Protein AF-A0A6P4YWT9-F1 (afdb_monomer)

Solvent-accessible surface area (backbone atoms only — not comparable to full-atom values): 12071 Å² total; per-residue (Å²): 109,70,73,54,47,48,50,30,46,74,72,62,40,40,70,64,31,30,56,52,61,71,68,52,54,97,58,50,63,58,50,59,50,45,43,12,67,79,65,65,58,64,64,53,56,63,51,52,50,24,54,32,61,26,27,49,42,89,38,74,69,17,40,53,52,47,52,52,51,50,52,54,47,58,75,65,70,51,62,54,97,52,45,63,66,41,55,62,74,55,36,58,63,91,32,74,52,12,38,52,50,51,54,49,51,54,52,51,52,49,51,38,50,47,67,60,79,53,56,74,69,56,44,48,49,49,48,55,48,54,57,70,48,55,80,68,51,56,58,54,56,43,52,54,56,46,47,53,54,47,52,29,39,61,70,58,61,62,70,38,66,72,59,48,56,47,48,38,49,37,43,52,56,35,41,75,33,76,69,28,58,50,89,97,60,49,76,43,37,12,50,57,50,39,50,53,54,51,51,56,46,72,75,42,67,71,44,82,91,39,46,72,57,54,57,56,55,79,109

Foldseek 3Di:
DQVVLLVCLVVLVLVVNLVVLVPDDPCRVLVVLCCCQVVVDDDNQSSLLSLLSNLDQVDPRSLVSLLVVLVSCVVVLVQPDRNLSNLVSRAQLVDPSSLVSLLVLLVVLVVCQLVVVHDPVSNVSSLVSLLVCLLRHDLASLLVSLVVVLVCQLVVSRPRLSNVVSNLSSLVSLQPAQWHQDDPGDIDHSVVSSVVSVVSSVVGDGDPNNVVSVVVSVD

pLDDT: mean 80.92, std 10.1, range [53.62, 95.0]

Mean predicted aligned error: 9.63 Å

Organism: Branchiostoma belcheri (NCBI:txid7741)

Secondary structure (DSSP, 8-state):
-HHHHHHHHHHT-HHHHHHHHHTS-TTHHHHHHHHHHTT--S-HHHHHHHHHHTS-TTSHHHHHHHHHHHHHHHHTT--STTHHHHHHHT--TTSHHHHHHHHHHHHHHHHHHHHT-S-HHHHHHHHHHHHHHGGGS-HHHHHHHHHHHHHHHHHT----TTHHHHHHHHHHHHHT-S-EEETTTEEE-HHHHHHHHHHHHHTSPPPTTTHHHHHHHT-

Structure (mmCIF, N/CA/C/O backbone):
data_AF-A0A6P4YWT9-F1
#
_entry.id   AF-A0A6P4YWT9-F1
#
loop_
_atom_site.group_PDB
_atom_site.id
_atom_site.type_symbol
_atom_site.label_atom_id
_atom_site.label_alt_id
_atom_site.label_comp_id
_atom_site.label_asym_id
_atom_site.label_entity_id
_atom_site.label_seq_id
_atom_site.pdbx_PDB_ins_code
_atom_site.Cartn_x
_atom_site.Cartn_y
_atom_site.Cartn_z
_atom_site.occupancy
_atom_site.B_iso_or_equiv
_atom_site.auth_seq_id
_atom_site.auth_comp_id
_atom_site.auth_asym_id
_atom_site.auth_atom_id
_atom_site.pdbx_PDB_model_num
ATOM 1 N N . MET A 1 1 ? -18.630 -3.312 26.794 1.00 79.25 1 MET A N 1
ATOM 2 C CA . MET A 1 1 ? -17.722 -2.402 26.066 1.00 79.25 1 MET A CA 1
ATOM 3 C C . MET A 1 1 ? -18.084 -2.319 24.599 1.00 79.25 1 MET A C 1
ATOM 5 O O . MET A 1 1 ? -18.387 -1.234 24.145 1.00 79.25 1 MET A O 1
ATOM 9 N N . ASP A 1 2 ? -18.190 -3.448 23.910 1.00 80.56 2 ASP A N 1
ATOM 10 C CA . ASP A 1 2 ? -18.572 -3.525 22.497 1.00 80.56 2 ASP A CA 1
ATOM 11 C C . ASP A 1 2 ? -19.788 -2.660 22.068 1.00 80.56 2 ASP A C 1
ATOM 13 O O . ASP A 1 2 ? -19.649 -1.728 21.284 1.00 80.56 2 ASP A O 1
ATOM 17 N N . LYS A 1 3 ? -20.968 -2.859 22.675 1.00 86.50 3 LYS A N 1
ATOM 18 C CA . LYS A 1 3 ? -22.158 -2.028 22.382 1.00 86.50 3 LYS A CA 1
ATOM 19 C C . LYS A 1 3 ? -21.947 -0.528 22.637 1.00 86.50 3 LYS A C 1
ATOM 21 O O . 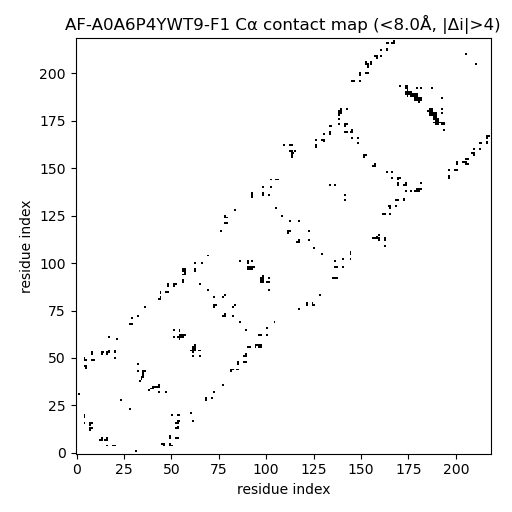LYS A 1 3 ? -22.590 0.292 21.999 1.00 86.50 3 LYS A O 1
ATOM 26 N N . LYS A 1 4 ? -21.058 -0.181 23.573 1.00 91.12 4 LYS A N 1
ATOM 27 C CA . LYS A 1 4 ? -20.744 1.208 23.927 1.00 91.12 4 LYS A CA 1
ATOM 28 C C . LYS A 1 4 ? -19.837 1.862 22.878 1.00 91.12 4 LYS A C 1
ATOM 30 O O . LYS A 1 4 ? -20.016 3.036 22.608 1.00 91.12 4 LYS A O 1
ATOM 35 N N . ILE A 1 5 ? -18.918 1.104 22.270 1.00 90.44 5 ILE A N 1
ATOM 36 C CA . ILE A 1 5 ? -18.092 1.561 21.135 1.00 90.44 5 ILE A CA 1
ATOM 37 C C . ILE A 1 5 ? -18.997 1.945 19.959 1.00 90.44 5 ILE A C 1
ATOM 39 O O . ILE A 1 5 ? -18.844 3.020 19.391 1.00 90.44 5 ILE A O 1
ATOM 43 N N . LEU A 1 6 ? -19.971 1.087 19.635 1.00 90.75 6 LEU A N 1
ATOM 44 C CA . LEU A 1 6 ? -20.932 1.351 18.562 1.00 90.75 6 LEU A CA 1
ATOM 45 C C . LEU A 1 6 ? -21.802 2.580 18.862 1.00 90.75 6 LEU A C 1
ATOM 47 O O . LEU A 1 6 ? -21.879 3.467 18.022 1.00 90.75 6 LEU A O 1
ATOM 51 N N . ALA A 1 7 ? -22.376 2.666 20.068 1.00 92.50 7 ALA A N 1
ATOM 52 C CA . ALA A 1 7 ? -23.214 3.799 20.469 1.00 92.50 7 ALA A CA 1
ATOM 53 C C . ALA A 1 7 ? -22.460 5.138 20.407 1.00 92.50 7 ALA A C 1
ATOM 55 O O . ALA A 1 7 ? -22.927 6.072 19.770 1.00 92.50 7 ALA A O 1
ATOM 56 N N . LEU A 1 8 ? -21.251 5.207 20.976 1.00 90.50 8 LEU A N 1
ATOM 57 C CA . LEU A 1 8 ? -20.432 6.425 20.938 1.00 90.50 8 LEU A CA 1
ATOM 58 C C . LEU A 1 8 ? -20.046 6.825 19.506 1.00 90.50 8 LEU A C 1
ATOM 60 O O . LEU A 1 8 ? -19.978 8.009 19.190 1.00 90.50 8 LEU A O 1
ATOM 64 N N . SER A 1 9 ? -19.819 5.847 18.623 1.00 87.44 9 SER A N 1
ATOM 65 C CA . SER A 1 9 ? -19.569 6.133 17.211 1.00 87.44 9 SER A CA 1
ATOM 66 C C . SER A 1 9 ? -20.806 6.658 16.482 1.00 87.44 9 SER A C 1
ATOM 68 O O . SER A 1 9 ? -20.646 7.494 15.597 1.00 87.44 9 SER A O 1
ATOM 70 N N . GLU A 1 10 ? -22.003 6.156 16.795 1.00 89.88 10 GLU A N 1
ATOM 71 C CA . GLU A 1 10 ? -23.274 6.637 16.227 1.00 89.88 10 GLU A CA 1
ATOM 72 C C . GLU A 1 10 ? -23.626 8.041 16.735 1.00 89.88 10 GLU A C 1
ATOM 74 O O . GLU A 1 10 ? -24.127 8.865 15.975 1.00 89.88 10 GLU A O 1
ATOM 79 N N . GLU A 1 11 ? -23.315 8.328 18.000 1.00 91.50 11 GLU A N 1
ATOM 80 C CA . GLU A 1 11 ? -23.498 9.638 18.638 1.00 91.50 11 GLU A CA 1
ATOM 81 C C . GLU A 1 11 ? -22.492 10.693 18.144 1.00 91.50 11 GLU A C 1
ATOM 83 O O . GLU A 1 11 ? -22.700 11.887 18.352 1.00 91.50 11 GLU A O 1
ATOM 88 N N . GLY A 1 12 ? -21.409 10.273 17.480 1.00 85.06 12 GLY A N 1
ATOM 89 C CA . GLY A 1 12 ? -20.362 11.174 16.994 1.00 85.06 12 GLY A CA 1
ATOM 90 C C . GLY A 1 12 ? -19.389 11.657 18.074 1.00 85.06 12 GLY A C 1
ATOM 91 O O . GLY A 1 12 ? -18.601 12.566 17.818 1.00 85.06 12 GLY A O 1
ATOM 92 N N . ASP A 1 13 ? -19.414 11.062 19.269 1.00 89.94 13 ASP A N 1
ATOM 93 C CA . ASP A 1 13 ? -18.546 11.440 20.389 1.00 89.94 13 ASP A CA 1
ATOM 94 C C . ASP A 1 13 ? -17.161 10.781 20.261 1.00 89.94 13 ASP A C 1
ATOM 96 O O . ASP A 1 13 ? -16.840 9.774 20.903 1.00 89.94 13 ASP A O 1
ATOM 100 N N . VAL A 1 14 ? -16.334 11.363 19.388 1.00 85.00 14 VAL A N 1
ATOM 101 C CA . VAL A 1 14 ? -14.974 10.892 19.085 1.00 85.00 14 VAL A CA 1
ATOM 102 C C . VAL A 1 14 ? -14.072 10.910 20.321 1.00 85.00 14 VAL A C 1
ATOM 104 O O . VAL A 1 14 ? -13.298 9.974 20.522 1.00 85.00 14 VAL A O 1
ATOM 107 N N . ASP A 1 15 ? -14.187 11.921 21.186 1.00 87.00 15 ASP A N 1
ATOM 108 C CA . ASP A 1 15 ? -13.325 12.075 22.364 1.00 87.00 15 ASP A CA 1
ATOM 109 C C . ASP A 1 15 ? -13.570 10.978 23.405 1.00 87.00 15 ASP A C 1
ATOM 111 O O . ASP A 1 15 ? -12.628 10.369 23.934 1.00 87.00 15 ASP A O 1
ATOM 115 N N . SER A 1 16 ? -14.840 10.702 23.715 1.00 91.75 16 SER A N 1
ATOM 116 C CA . SER A 1 16 ? -15.204 9.617 24.627 1.00 91.75 16 SER A CA 1
ATOM 117 C C . SER A 1 16 ? -14.892 8.254 24.022 1.00 91.75 16 SER A C 1
ATOM 119 O O . SER A 1 16 ? -14.478 7.341 24.746 1.00 91.75 16 SER A O 1
ATOM 121 N N . LEU A 1 17 ? -15.049 8.111 22.704 1.00 89.69 17 LEU A N 1
ATOM 122 C CA . LEU A 1 17 ? -14.716 6.887 21.988 1.00 89.69 17 LEU A CA 1
ATOM 123 C C . LEU A 1 17 ? -13.210 6.608 22.017 1.00 89.69 17 LEU A C 1
ATOM 125 O O . LEU A 1 17 ? -12.809 5.501 22.376 1.00 89.69 17 LEU A O 1
ATOM 129 N N . ALA A 1 18 ? -12.374 7.613 21.754 1.00 87.31 18 ALA A N 1
ATOM 130 C CA . ALA A 1 18 ? -10.920 7.504 21.838 1.00 87.31 18 ALA A CA 1
ATOM 131 C C . ALA A 1 18 ? -10.458 7.127 23.250 1.00 87.31 18 ALA A C 1
ATOM 133 O O . ALA A 1 18 ? -9.639 6.220 23.423 1.00 87.31 18 ALA A O 1
ATOM 134 N N . LYS A 1 19 ? -11.027 7.758 24.288 1.00 91.44 19 LYS A N 1
ATOM 135 C CA . LYS A 1 19 ? -10.753 7.388 25.688 1.00 91.44 19 LYS A CA 1
ATOM 136 C C . LYS A 1 19 ? -11.154 5.946 25.978 1.00 91.44 19 LYS A C 1
ATOM 138 O O . LYS A 1 19 ? -10.391 5.228 26.617 1.00 91.44 19 LYS A O 1
ATOM 143 N N . LEU A 1 20 ? -12.320 5.507 25.500 1.00 92.12 20 LEU A N 1
ATOM 144 C CA . LEU A 1 20 ? -12.789 4.136 25.695 1.00 92.12 20 LEU A CA 1
ATOM 145 C C . LEU A 1 20 ? -11.858 3.121 25.019 1.00 92.12 20 LEU A C 1
ATOM 147 O O . LEU A 1 20 ? -11.514 2.118 25.642 1.00 92.12 20 LEU A O 1
ATOM 151 N N . LEU A 1 21 ? -11.412 3.385 23.788 1.00 88.50 21 LEU A N 1
ATOM 152 C CA . LEU A 1 21 ? -10.499 2.498 23.063 1.00 88.50 21 LEU A CA 1
ATOM 153 C C . LEU A 1 21 ? -9.158 2.329 23.791 1.00 88.50 21 LEU A C 1
ATOM 155 O O . LEU A 1 21 ? -8.657 1.212 23.866 1.00 88.50 21 LEU A O 1
ATOM 159 N N . LYS A 1 22 ? -8.628 3.386 24.423 1.00 88.00 22 LYS A N 1
ATOM 160 C CA . LYS A 1 22 ? -7.402 3.304 25.244 1.00 88.00 22 LYS A CA 1
ATOM 161 C C . LYS A 1 22 ? -7.553 2.448 26.505 1.00 88.00 22 LYS A C 1
ATOM 163 O O . LYS A 1 22 ? -6.556 1.983 27.043 1.00 88.00 22 LYS A O 1
ATOM 168 N N . THR A 1 23 ? -8.779 2.256 27.000 1.00 89.81 23 THR A N 1
ATOM 169 C CA . THR A 1 23 ? -9.038 1.403 28.177 1.00 89.81 23 THR A CA 1
ATOM 170 C C . THR A 1 23 ? -9.176 -0.079 27.840 1.00 89.81 23 THR A C 1
ATOM 172 O O . THR A 1 23 ? -9.292 -0.897 28.754 1.00 89.81 23 THR A O 1
ATOM 175 N N . LEU A 1 24 ? -9.187 -0.437 26.552 1.00 86.56 24 LEU A N 1
ATOM 176 C CA . LEU A 1 24 ? -9.259 -1.831 26.134 1.00 86.56 24 LEU A CA 1
ATOM 177 C C . LEU A 1 24 ? -7.987 -2.575 26.546 1.00 86.56 24 LEU A C 1
ATOM 179 O O . LEU A 1 24 ? -6.874 -2.073 26.404 1.00 86.56 24 LEU A O 1
ATOM 183 N N . GLY A 1 25 ? -8.164 -3.796 27.050 1.00 78.44 25 GLY A N 1
ATOM 184 C CA . GLY A 1 25 ? -7.038 -4.692 27.306 1.00 78.44 25 GLY A CA 1
ATOM 185 C C . GLY A 1 25 ? -6.311 -5.082 26.008 1.00 78.44 25 GLY A C 1
ATOM 186 O O . GLY A 1 25 ? -6.908 -4.992 24.931 1.00 78.44 25 GLY A O 1
ATOM 187 N N . PRO A 1 26 ? -5.066 -5.587 26.100 1.00 68.88 26 PRO A N 1
ATOM 188 C CA . PRO A 1 26 ? -4.187 -5.813 24.947 1.00 68.88 26 PRO A CA 1
ATOM 189 C C . PRO A 1 26 ? -4.818 -6.672 23.841 1.00 68.88 26 PRO A C 1
ATOM 191 O O . PRO A 1 26 ? -4.664 -6.346 22.673 1.00 68.88 26 PRO A O 1
ATOM 194 N N . ASN A 1 27 ? -5.620 -7.683 24.198 1.00 82.19 27 ASN A N 1
ATOM 195 C CA . ASN A 1 27 ? -6.235 -8.602 23.225 1.00 82.19 27 ASN A CA 1
ATOM 196 C C . ASN A 1 27 ? -7.764 -8.444 23.139 1.00 82.19 27 ASN A C 1
ATOM 198 O O . ASN A 1 27 ? -8.452 -9.213 22.470 1.00 82.19 27 ASN A O 1
ATOM 202 N N . GLN A 1 28 ? -8.344 -7.477 23.854 1.00 86.94 28 GLN A N 1
ATOM 203 C CA . GLN A 1 28 ? -9.803 -7.336 23.925 1.00 86.94 28 GLN A CA 1
ATOM 204 C C . GLN A 1 28 ? -10.395 -6.895 22.587 1.00 86.94 28 GLN A C 1
ATOM 206 O O . GLN A 1 28 ? -11.474 -7.339 22.196 1.00 86.94 28 GLN A O 1
ATOM 211 N N . LEU A 1 29 ? -9.677 -6.016 21.885 1.00 84.12 29 LEU A N 1
ATOM 212 C CA . LEU A 1 29 ? -10.060 -5.548 20.561 1.00 84.12 29 LEU A CA 1
ATOM 213 C C . LEU A 1 29 ? -10.040 -6.696 19.544 1.00 84.12 29 LEU A C 1
ATOM 215 O O . LEU A 1 29 ? -11.009 -6.880 18.810 1.00 84.12 29 LEU A O 1
ATOM 219 N N . GLU A 1 30 ? -8.983 -7.506 19.569 1.00 83.56 30 GLU A N 1
ATOM 220 C CA . GLU A 1 30 ? -8.837 -8.717 18.758 1.00 83.56 30 GLU A CA 1
ATOM 221 C C . GLU A 1 30 ? -9.974 -9.711 19.009 1.00 83.56 30 GLU A C 1
ATOM 223 O O . GLU A 1 30 ? -10.574 -10.235 18.072 1.00 83.56 30 GLU A O 1
ATOM 228 N N . GLU A 1 31 ? -10.345 -9.927 20.273 1.00 86.31 31 GLU A N 1
ATOM 229 C CA . GLU A 1 31 ? -11.453 -10.810 20.628 1.00 86.31 31 GLU A CA 1
ATOM 230 C C . GLU A 1 31 ? -12.797 -10.292 20.089 1.00 86.31 31 GLU A C 1
ATOM 232 O O . GLU A 1 31 ? -13.597 -11.073 19.561 1.00 86.31 31 GLU A O 1
ATOM 237 N N . PHE A 1 32 ? -13.045 -8.977 20.142 1.00 85.38 32 PHE A N 1
ATOM 238 C CA . PHE A 1 32 ? -14.249 -8.383 19.550 1.00 85.38 32 PHE A CA 1
ATOM 239 C C . PHE A 1 32 ? -14.302 -8.529 18.029 1.00 85.38 32 PHE A C 1
ATOM 241 O O . PHE A 1 32 ? -15.398 -8.711 17.482 1.00 85.38 32 PHE A O 1
ATOM 248 N N . ILE A 1 33 ? -13.147 -8.475 17.363 1.00 81.12 33 ILE A N 1
ATOM 249 C CA . ILE A 1 33 ? -13.013 -8.735 15.928 1.00 81.12 33 ILE A CA 1
ATOM 250 C C . ILE A 1 33 ? -13.283 -10.222 15.652 1.00 81.12 33 ILE A C 1
ATOM 252 O O . ILE A 1 33 ? -14.172 -10.546 14.866 1.00 81.12 33 ILE A O 1
ATOM 256 N N . ASN A 1 34 ? -12.634 -11.134 16.377 1.00 82.06 34 ASN A N 1
ATOM 257 C CA . ASN A 1 34 ? -12.782 -12.585 16.213 1.00 82.06 34 ASN A CA 1
ATOM 258 C C . ASN A 1 34 ? -14.224 -13.057 16.402 1.00 82.06 34 ASN A C 1
ATOM 260 O O . ASN A 1 34 ? -14.729 -13.872 15.632 1.00 82.06 34 ASN A O 1
ATOM 264 N N . VAL A 1 35 ? -14.920 -12.547 17.420 1.00 83.69 35 VAL A N 1
ATOM 265 C CA . VAL A 1 35 ? -16.319 -12.910 17.686 1.00 83.69 35 VAL A CA 1
ATOM 266 C C . VAL A 1 35 ? -17.234 -12.513 16.525 1.00 83.69 35 VAL A C 1
ATOM 268 O O . VAL A 1 35 ? -18.160 -13.256 16.195 1.00 83.69 35 VAL A O 1
ATOM 271 N N . ARG A 1 36 ? -16.978 -11.374 15.881 1.00 81.06 36 ARG A N 1
ATOM 272 C CA . ARG A 1 36 ? -17.752 -10.948 14.711 1.00 81.06 36 ARG A CA 1
ATOM 273 C C . ARG A 1 36 ? -17.430 -11.795 13.509 1.00 81.06 36 ARG A C 1
ATOM 275 O O . ARG A 1 36 ? -18.347 -12.307 12.876 1.00 81.06 36 ARG A O 1
ATOM 282 N N . VAL A 1 37 ? -16.144 -11.948 13.220 1.00 70.19 37 VAL A N 1
ATOM 283 C CA . VAL A 1 37 ? -15.764 -12.506 11.936 1.00 70.19 37 VAL A CA 1
ATOM 284 C C . VAL A 1 37 ? -15.777 -14.031 11.940 1.00 70.19 37 VAL A C 1
ATOM 286 O O . VAL A 1 37 ? -16.362 -14.632 11.050 1.00 70.19 37 VAL A O 1
ATOM 289 N N . LEU A 1 38 ? -15.231 -14.676 12.971 1.00 74.50 38 LEU A N 1
ATOM 290 C CA . LEU A 1 38 ? -15.177 -16.140 13.040 1.00 74.50 38 LEU A CA 1
ATOM 291 C C . LEU A 1 38 ? -16.489 -16.756 13.532 1.00 74.50 38 LEU A C 1
ATOM 293 O O . LEU A 1 38 ? -16.808 -17.894 13.202 1.00 74.50 38 LEU A O 1
ATOM 297 N N . ARG A 1 39 ? -17.245 -16.031 14.369 1.00 78.06 39 ARG A N 1
ATOM 298 C CA . ARG A 1 39 ? -18.469 -16.557 15.006 1.00 78.06 39 ARG A CA 1
ATOM 299 C C . ARG A 1 39 ? -19.757 -15.933 14.465 1.00 78.06 39 ARG A C 1
ATOM 301 O O . ARG A 1 39 ? -20.827 -16.252 14.981 1.00 78.06 39 ARG A O 1
ATOM 308 N N . GLY A 1 40 ? -19.667 -15.044 13.471 1.00 74.69 40 GLY A N 1
ATOM 309 C CA . GLY A 1 40 ? -20.813 -14.413 12.805 1.00 74.69 40 GLY A CA 1
ATOM 310 C C . GLY A 1 40 ? -21.671 -13.518 13.707 1.00 74.69 40 GLY A C 1
ATOM 311 O O . GLY A 1 40 ? -22.849 -13.299 13.425 1.00 74.69 40 GLY A O 1
ATOM 312 N N . LYS A 1 41 ? -21.135 -13.033 14.836 1.00 79.31 41 LYS A N 1
ATOM 313 C CA . LYS A 1 41 ? -21.905 -12.244 15.811 1.00 79.31 41 LYS A CA 1
ATOM 314 C C . LYS A 1 41 ? -21.761 -10.745 15.562 1.00 79.31 41 LYS A C 1
ATOM 316 O O . LYS A 1 41 ? -20.929 -10.091 16.184 1.00 79.31 41 LYS A O 1
ATOM 321 N N . GLY A 1 42 ? -22.635 -10.204 14.716 1.00 80.12 42 GLY A N 1
ATOM 322 C CA . GLY A 1 42 ? -22.683 -8.778 14.370 1.00 80.12 42 GLY A CA 1
ATOM 323 C C . GLY A 1 42 ? -21.907 -8.446 13.095 1.00 80.12 42 GLY A C 1
ATOM 324 O O . GLY A 1 42 ? -21.262 -9.310 12.510 1.00 80.12 42 GLY A O 1
ATOM 325 N N . ASN A 1 43 ? -21.988 -7.190 12.646 1.00 78.44 43 ASN A N 1
ATOM 326 C CA . ASN A 1 43 ? -21.321 -6.748 11.421 1.00 78.44 43 ASN A CA 1
ATOM 327 C C . ASN A 1 43 ? -19.866 -6.316 11.723 1.00 78.44 43 ASN A C 1
ATOM 329 O O . ASN A 1 43 ? -19.672 -5.359 12.484 1.00 78.44 43 ASN A O 1
ATOM 333 N N . PRO A 1 44 ? -18.847 -6.987 11.151 1.00 76.12 44 PRO A N 1
ATOM 334 C CA . PRO A 1 44 ? -17.447 -6.638 11.376 1.00 76.12 44 PRO A CA 1
ATOM 335 C C . PRO A 1 44 ? -17.096 -5.247 10.848 1.00 76.12 44 PRO A C 1
ATOM 337 O O . PRO A 1 44 ? -16.474 -4.468 11.567 1.00 76.12 44 PRO A O 1
ATOM 340 N N . THR A 1 45 ? -17.564 -4.881 9.656 1.00 74.31 45 THR A N 1
ATOM 341 C CA . THR A 1 45 ? -17.306 -3.567 9.051 1.00 74.31 45 THR A CA 1
ATOM 342 C C . THR A 1 45 ? -17.856 -2.422 9.890 1.00 74.31 45 THR A C 1
ATOM 344 O O . THR A 1 45 ? -17.164 -1.425 10.075 1.00 74.31 45 THR A O 1
ATOM 347 N N . THR A 1 46 ? -19.069 -2.548 10.434 1.00 80.50 46 THR A N 1
ATOM 348 C CA . THR A 1 46 ? -19.656 -1.509 11.298 1.00 80.50 46 THR A CA 1
ATOM 349 C C . THR A 1 46 ? -18.820 -1.292 12.556 1.00 80.50 46 THR A C 1
ATOM 351 O O . THR A 1 46 ? -18.545 -0.156 12.932 1.00 80.50 46 THR A O 1
ATOM 354 N N . PHE A 1 47 ? -18.373 -2.377 13.191 1.00 83.38 47 PHE A N 1
ATOM 355 C CA . PHE A 1 47 ? -17.542 -2.289 14.388 1.00 83.38 47 PHE A CA 1
ATOM 356 C C . PHE A 1 47 ? -16.180 -1.669 14.103 1.00 83.38 47 PHE A C 1
ATOM 358 O O . PHE A 1 47 ? -15.737 -0.782 14.821 1.00 83.38 47 PHE A O 1
ATOM 365 N N . LEU A 1 48 ? -15.536 -2.096 13.027 1.00 78.06 48 LEU A N 1
ATOM 366 C CA . LEU A 1 48 ? -14.219 -1.603 12.652 1.00 78.06 48 LEU A CA 1
ATOM 367 C C . LEU A 1 48 ? -14.277 -0.130 12.217 1.00 78.06 48 LEU A C 1
ATOM 369 O O . LEU A 1 48 ? -13.408 0.643 12.605 1.00 78.06 48 LEU A O 1
ATOM 373 N N . ARG A 1 49 ? -15.354 0.311 11.548 1.00 78.38 49 ARG A N 1
ATOM 374 C CA . ARG A 1 49 ? -15.623 1.744 11.322 1.00 78.38 49 ARG A CA 1
ATOM 375 C C . ARG A 1 49 ? -15.730 2.529 12.628 1.00 78.38 49 ARG A C 1
ATOM 377 O O . ARG A 1 49 ? -15.141 3.599 12.719 1.00 78.38 49 ARG A O 1
ATOM 384 N N . ALA A 1 50 ? -16.424 1.998 13.635 1.00 82.94 50 ALA A N 1
ATOM 385 C CA . ALA A 1 50 ? -16.514 2.638 14.947 1.00 82.94 50 ALA A CA 1
ATOM 386 C C . ALA A 1 50 ? -15.144 2.716 15.643 1.00 82.94 50 ALA A C 1
ATOM 388 O O . ALA A 1 50 ? -14.764 3.759 16.168 1.00 82.94 50 ALA A O 1
ATOM 389 N N . VAL A 1 51 ? -14.354 1.642 15.587 1.00 83.38 51 VAL A N 1
ATOM 390 C CA . VAL A 1 51 ? -12.980 1.630 16.113 1.00 83.38 51 VAL A CA 1
ATOM 391 C C . VAL A 1 51 ? -12.123 2.689 15.422 1.00 83.38 51 VAL A C 1
ATOM 393 O O . VAL A 1 51 ? -11.400 3.431 16.086 1.00 83.38 51 VAL A O 1
ATOM 396 N N . PHE A 1 52 ? -12.226 2.811 14.101 1.00 80.75 52 PHE A N 1
ATOM 397 C CA . PHE A 1 52 ? -11.506 3.829 13.345 1.00 80.75 52 PHE A CA 1
ATOM 398 C C . PHE A 1 52 ? -11.971 5.232 13.687 1.00 80.75 52 PHE A C 1
ATOM 400 O O . PHE A 1 52 ? -11.133 6.089 13.949 1.00 80.75 52 PHE A O 1
ATOM 407 N N . HIS A 1 53 ? -13.272 5.461 13.806 1.00 81.62 53 HIS A N 1
ATOM 408 C CA . HIS A 1 53 ? -13.798 6.759 14.202 1.00 81.62 53 HIS A CA 1
ATOM 409 C C . HIS A 1 53 ? -13.175 7.280 15.511 1.00 81.62 53 HIS A C 1
ATOM 411 O O . HIS A 1 53 ? -12.859 8.458 15.603 1.00 81.62 53 HIS A O 1
ATOM 417 N N . GLY A 1 54 ? -12.899 6.397 16.477 1.00 84.44 54 GLY A N 1
ATOM 418 C CA . GLY A 1 54 ? -12.233 6.752 17.736 1.00 84.44 54 GLY A CA 1
ATOM 419 C C . GLY A 1 54 ? -10.706 6.671 17.751 1.00 84.44 54 GLY A C 1
ATOM 420 O O . GLY A 1 54 ? -10.107 6.878 18.801 1.00 84.44 54 GLY A O 1
ATOM 421 N N . SER A 1 55 ? -10.054 6.323 16.644 1.00 77.56 55 SER A N 1
ATOM 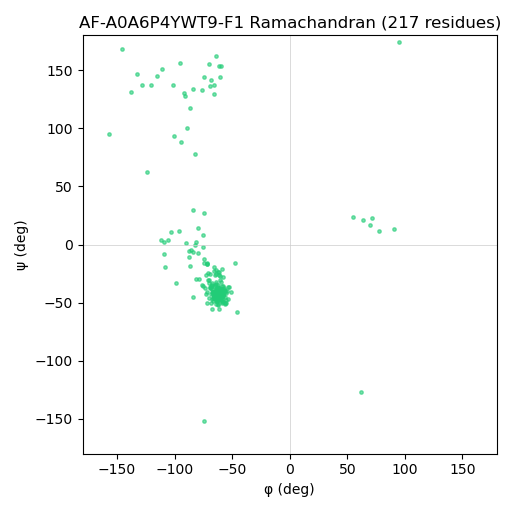422 C CA . SER A 1 55 ? -8.594 6.157 16.574 1.00 77.56 55 SER A CA 1
ATOM 423 C C . SER A 1 55 ? -7.988 7.038 15.485 1.00 77.56 55 SER A C 1
ATOM 425 O O . SER A 1 55 ? -7.459 6.522 14.511 1.00 77.56 55 SER A O 1
ATOM 427 N N . PRO A 1 56 ? -8.092 8.368 15.568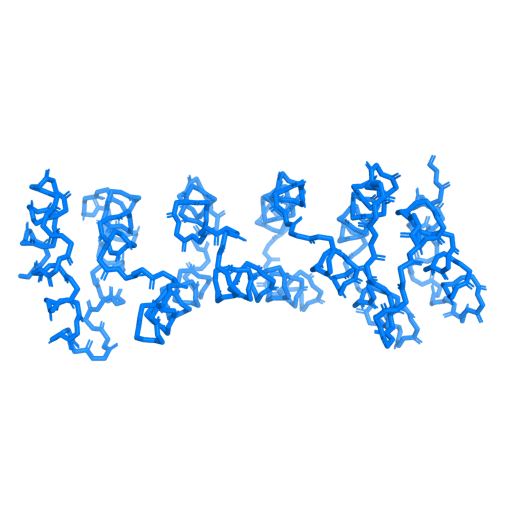 1.00 73.44 56 PRO A N 1
ATOM 428 C CA . PRO A 1 56 ? -7.695 9.242 14.471 1.00 73.44 56 PRO A CA 1
ATOM 429 C C . PRO A 1 56 ? -6.199 9.100 14.120 1.00 73.44 56 PRO A C 1
ATOM 431 O O . PRO A 1 56 ? -5.353 8.877 14.988 1.00 73.44 56 PRO A O 1
ATOM 434 N N . CYS A 1 57 ? -5.890 9.201 12.821 1.00 65.06 57 CYS A N 1
ATOM 435 C CA . CYS A 1 57 ? -4.542 9.024 12.256 1.00 65.06 57 CYS A CA 1
ATOM 436 C C . CYS A 1 57 ? -3.639 10.250 12.420 1.00 65.06 57 CYS A C 1
ATOM 438 O O . CYS A 1 57 ? -2.661 10.372 11.705 1.00 65.06 57 CYS A O 1
ATOM 440 N N . ASP A 1 58 ? -3.979 11.212 13.259 1.00 63.91 58 ASP A N 1
ATOM 441 C CA . ASP A 1 58 ? -3.116 12.331 13.652 1.00 63.91 58 ASP A CA 1
ATOM 442 C C . ASP A 1 58 ? -2.585 12.154 15.087 1.00 63.91 58 ASP A C 1
ATOM 444 O O . ASP A 1 58 ? -1.875 13.014 15.609 1.00 63.91 58 ASP A O 1
ATOM 448 N N . THR A 1 59 ? -2.901 11.020 15.725 1.00 70.81 59 THR A N 1
ATOM 449 C CA . THR A 1 59 ? -2.436 10.665 17.066 1.00 70.81 59 THR A CA 1
ATOM 450 C C . THR A 1 59 ? -1.646 9.362 17.042 1.00 70.81 59 THR A C 1
ATOM 452 O O . THR A 1 59 ? -2.083 8.377 16.450 1.00 70.81 59 THR A O 1
ATOM 455 N N . ALA A 1 60 ? -0.525 9.314 17.769 1.00 69.25 60 ALA A 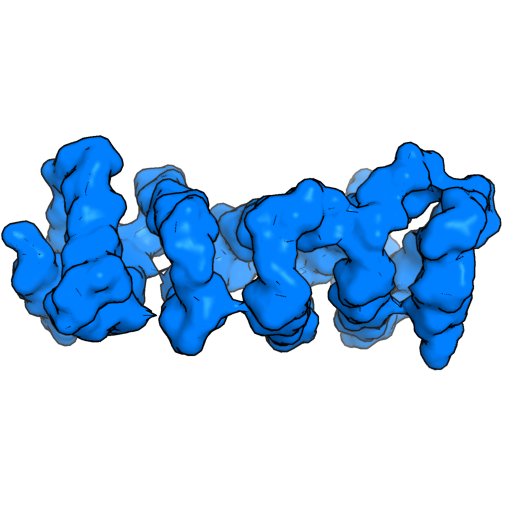N 1
ATOM 456 C CA . ALA A 1 60 ? 0.302 8.108 17.867 1.00 69.25 60 ALA A CA 1
ATOM 457 C C . ALA A 1 60 ? -0.488 6.887 18.380 1.00 69.25 60 ALA A C 1
ATOM 459 O O . ALA A 1 60 ? -0.344 5.785 17.852 1.00 69.25 60 ALA A O 1
ATOM 460 N N . ASP A 1 61 ? -1.369 7.093 19.366 1.00 76.25 61 ASP A N 1
ATOM 461 C CA . ASP A 1 61 ? -2.224 6.035 19.919 1.00 76.25 61 ASP A CA 1
ATOM 462 C C . ASP A 1 61 ? -3.239 5.519 18.887 1.00 76.25 61 ASP A C 1
ATOM 464 O O . ASP A 1 61 ? -3.453 4.310 18.776 1.00 76.25 61 ASP A O 1
ATOM 468 N N . GLY A 1 62 ? -3.863 6.419 18.118 1.00 73.69 62 GLY A N 1
ATOM 469 C CA . GLY A 1 62 ? -4.812 6.052 17.069 1.00 73.69 62 GLY A CA 1
ATOM 470 C C . GLY A 1 62 ? -4.135 5.282 15.938 1.00 73.69 62 GLY A C 1
ATOM 471 O O . GLY A 1 62 ? -4.617 4.221 15.536 1.00 73.69 62 GLY A O 1
ATOM 472 N N . THR A 1 63 ? -2.969 5.752 15.497 1.00 66.56 63 THR A N 1
ATOM 473 C CA . THR A 1 63 ? -2.130 5.078 14.500 1.00 66.56 63 THR A CA 1
ATOM 474 C C . THR A 1 63 ? -1.731 3.676 14.965 1.00 66.56 63 THR A C 1
ATOM 476 O O . THR A 1 63 ? -1.961 2.704 14.244 1.00 66.56 63 THR A O 1
ATOM 479 N N . ALA A 1 64 ? -1.207 3.534 16.188 1.00 71.75 64 ALA A N 1
ATOM 480 C CA . ALA A 1 64 ? -0.805 2.240 16.740 1.00 71.75 64 ALA A CA 1
ATOM 481 C C . ALA A 1 64 ? -1.979 1.249 16.833 1.00 71.75 64 ALA A C 1
ATOM 483 O O . ALA A 1 64 ? -1.834 0.080 16.467 1.00 71.75 64 ALA A O 1
ATOM 484 N N . LEU A 1 65 ? -3.156 1.717 17.261 1.00 78.00 65 LEU A N 1
ATOM 485 C CA . LEU A 1 65 ? -4.352 0.883 17.358 1.00 78.00 65 LEU A CA 1
ATOM 486 C C . LEU A 1 65 ? -4.812 0.394 15.980 1.00 78.00 65 LEU A C 1
ATOM 488 O O . LEU A 1 65 ? -5.120 -0.786 15.816 1.00 78.00 65 LEU A O 1
ATOM 492 N N . ARG A 1 66 ? -4.807 1.270 14.970 1.00 76.44 66 ARG A N 1
ATOM 493 C CA . ARG A 1 66 ? -5.169 0.895 13.599 1.00 76.44 66 ARG A CA 1
ATOM 494 C C . ARG A 1 66 ? -4.177 -0.098 12.995 1.00 76.44 66 ARG A C 1
ATOM 496 O O . ARG A 1 66 ? -4.623 -1.071 12.398 1.00 76.44 66 ARG A O 1
ATOM 503 N N . VAL A 1 67 ? -2.865 0.072 13.208 1.00 68.31 67 VAL A N 1
ATOM 504 C CA . VAL A 1 67 ? -1.849 -0.932 12.816 1.00 68.31 67 VAL A CA 1
ATOM 505 C C . VAL A 1 67 ? -2.168 -2.294 13.432 1.00 68.31 67 VAL A C 1
ATOM 507 O O . VAL A 1 67 ? -2.155 -3.295 12.721 1.00 68.31 67 VAL A O 1
ATOM 510 N N . GLY A 1 68 ? -2.460 -2.337 14.736 1.00 73.12 68 GLY A N 1
ATOM 511 C CA . GLY A 1 68 ? -2.806 -3.578 15.434 1.00 73.12 68 GLY A CA 1
ATOM 512 C C . GLY A 1 68 ? -4.053 -4.245 14.853 1.00 73.12 68 GLY A C 1
ATOM 513 O O . GLY A 1 68 ? -4.040 -5.441 14.583 1.00 73.12 68 GLY A O 1
ATOM 514 N N . VAL A 1 69 ? -5.096 -3.460 14.568 1.00 77.06 69 VAL A N 1
ATOM 515 C CA . VAL A 1 69 ? -6.308 -3.948 13.894 1.00 77.06 69 VAL A CA 1
ATOM 516 C C . VAL A 1 69 ? -5.987 -4.514 12.513 1.00 77.06 69 VAL A C 1
ATOM 518 O O . VAL A 1 69 ? -6.469 -5.593 12.187 1.00 77.06 69 VAL A O 1
ATOM 521 N N . PHE A 1 70 ? -5.176 -3.825 11.707 1.00 71.31 70 PHE A N 1
ATOM 522 C CA . PHE A 1 70 ? -4.815 -4.318 10.379 1.00 71.31 70 PHE A CA 1
ATOM 523 C C . PHE A 1 70 ? -4.041 -5.629 10.453 1.00 71.31 70 PHE A C 1
ATOM 525 O O . PHE A 1 70 ? -4.437 -6.572 9.776 1.00 71.31 70 PHE A O 1
ATOM 532 N N . LYS A 1 71 ? -3.012 -5.715 11.306 1.00 69.75 71 LYS A N 1
ATOM 533 C CA . LYS A 1 71 ? -2.250 -6.953 11.528 1.00 69.75 71 LYS A CA 1
ATOM 534 C C . LYS A 1 71 ? -3.161 -8.105 11.937 1.00 69.75 71 LYS A C 1
ATOM 536 O O . LYS A 1 71 ? -3.169 -9.136 11.285 1.00 69.75 71 LYS A O 1
ATOM 541 N N . HIS A 1 72 ? -4.014 -7.880 12.933 1.00 75.56 72 HIS A N 1
ATOM 542 C CA . HIS A 1 72 ? -4.921 -8.914 13.417 1.00 75.56 72 HIS A CA 1
ATOM 543 C C . HIS A 1 72 ? -5.921 -9.375 12.350 1.00 75.56 72 HIS A C 1
ATOM 545 O O . HIS A 1 72 ? -6.195 -10.561 12.218 1.00 75.56 72 HIS A O 1
ATOM 551 N N . VAL A 1 73 ? -6.480 -8.456 11.558 1.00 69.19 73 VAL A N 1
ATOM 552 C CA . VAL A 1 73 ? -7.417 -8.831 10.485 1.00 69.19 73 VAL A CA 1
ATOM 553 C C . VAL A 1 73 ? -6.702 -9.558 9.338 1.00 69.19 73 VAL A C 1
ATOM 555 O O . VAL A 1 73 ? -7.298 -10.453 8.738 1.00 69.19 73 VAL A O 1
ATOM 558 N N . LEU A 1 74 ? -5.442 -9.208 9.059 1.00 66.00 74 LEU A N 1
ATOM 559 C CA . LEU A 1 74 ? -4.583 -9.913 8.105 1.00 66.00 74 LEU A CA 1
ATOM 560 C C . LEU A 1 74 ? -4.292 -11.349 8.569 1.00 66.00 74 LEU A C 1
ATOM 562 O O . LEU A 1 74 ? -4.507 -12.283 7.798 1.00 66.00 74 LEU A O 1
ATOM 566 N N . ASP A 1 75 ? -3.920 -11.527 9.840 1.00 68.00 75 ASP A N 1
ATOM 567 C CA . ASP A 1 75 ? -3.591 -12.828 10.446 1.00 68.00 75 ASP A CA 1
ATOM 568 C C . ASP A 1 75 ? -4.768 -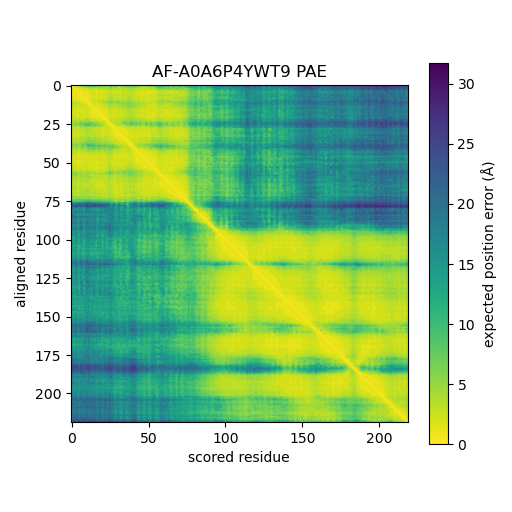13.815 10.453 1.00 68.00 75 ASP A C 1
ATOM 570 O O . ASP A 1 75 ? -4.588 -15.030 10.501 1.00 68.00 75 ASP A O 1
ATOM 574 N N . LEU A 1 76 ? -6.000 -13.312 10.404 1.00 65.44 76 LEU A N 1
ATOM 575 C CA . LEU A 1 76 ? -7.196 -14.149 10.396 1.00 65.44 76 LEU A CA 1
ATOM 576 C C . LEU A 1 76 ? -7.548 -14.709 9.002 1.00 65.44 76 LEU A C 1
ATOM 578 O O . LEU A 1 76 ? -8.586 -15.356 8.867 1.00 65.44 76 LEU A O 1
ATOM 582 N N . GLU A 1 77 ? -6.739 -14.440 7.967 1.00 58.19 77 GLU A N 1
ATOM 583 C CA . GLU A 1 77 ? -7.028 -14.760 6.556 1.00 58.19 77 GLU A CA 1
ATOM 584 C C . GLU A 1 77 ? -8.380 -14.183 6.070 1.00 58.19 77 GLU A C 1
ATOM 586 O O . GLU A 1 77 ? -8.984 -14.658 5.109 1.00 58.19 77 GLU A O 1
ATOM 591 N N . LEU A 1 78 ? -8.892 -13.127 6.716 1.00 55.03 78 LEU A N 1
ATOM 592 C CA . LEU A 1 78 ? -10.243 -12.573 6.499 1.00 55.03 78 LEU A CA 1
ATOM 593 C C . LEU A 1 78 ? -10.342 -11.592 5.333 1.00 55.03 78 LEU A C 1
ATOM 595 O O . LEU A 1 78 ? -11.172 -10.682 5.315 1.00 55.03 78 LEU A O 1
ATOM 599 N N . LEU A 1 79 ? -9.500 -11.797 4.339 1.00 53.62 79 LEU A N 1
ATOM 600 C CA . LEU A 1 79 ? -9.213 -10.855 3.268 1.00 53.62 79 LEU A CA 1
ATOM 601 C C . LEU A 1 79 ? -10.318 -10.730 2.195 1.00 53.62 79 LEU A C 1
ATOM 603 O O . LEU A 1 79 ? -10.132 -10.016 1.214 1.00 53.62 79 LEU A O 1
ATOM 607 N N . GLY A 1 80 ? -11.487 -11.344 2.422 1.00 58.75 80 GLY A N 1
ATOM 608 C CA . GLY A 1 80 ? -12.693 -11.181 1.602 1.00 58.75 80 GLY A CA 1
ATOM 609 C C . GLY A 1 80 ? -13.424 -9.839 1.810 1.00 58.75 80 GLY A C 1
ATOM 610 O O . GLY A 1 80 ? -12.833 -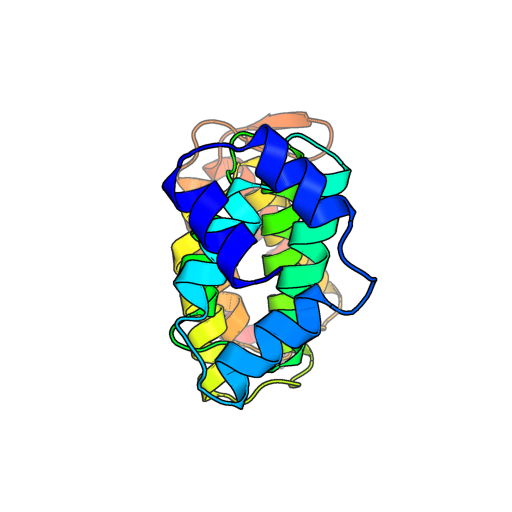8.833 2.205 1.00 58.75 80 GLY A O 1
ATOM 611 N N . ASP A 1 81 ? -14.746 -9.834 1.585 1.00 53.91 81 ASP A N 1
ATOM 612 C CA . ASP A 1 81 ? -15.648 -8.667 1.416 1.00 53.91 81 ASP A CA 1
ATOM 613 C C . ASP A 1 81 ? -15.550 -7.511 2.445 1.00 53.91 81 ASP A C 1
ATOM 615 O O . ASP A 1 81 ? -16.059 -6.414 2.199 1.00 53.91 81 ASP A O 1
ATOM 619 N N . TYR A 1 82 ? -14.919 -7.721 3.605 1.00 54.72 82 TYR A N 1
ATOM 620 C CA . TYR A 1 82 ? -14.897 -6.768 4.720 1.00 54.72 82 TYR A CA 1
ATOM 621 C C . TYR A 1 82 ? -13.554 -6.069 4.955 1.00 54.72 82 TYR A C 1
ATOM 623 O O . TYR A 1 82 ? -13.554 -5.016 5.595 1.00 54.72 82 TYR A O 1
ATOM 631 N N . PHE A 1 83 ? -12.435 -6.605 4.453 1.00 61.38 83 PHE A N 1
ATOM 632 C CA . PHE A 1 83 ? -11.098 -6.029 4.660 1.00 61.38 83 PHE A CA 1
ATOM 633 C C . PHE A 1 83 ? -10.895 -4.740 3.854 1.00 61.38 83 PHE A C 1
ATOM 635 O O . PHE A 1 83 ? -10.391 -3.735 4.356 1.00 61.38 83 PHE A O 1
ATOM 642 N N . ILE A 1 84 ? -11.377 -4.747 2.614 1.00 55.22 84 ILE A N 1
ATOM 643 C CA . ILE A 1 84 ? -11.205 -3.659 1.649 1.00 55.22 84 ILE A CA 1
ATOM 644 C C . ILE A 1 84 ? -11.904 -2.360 2.104 1.00 55.22 84 ILE A C 1
ATOM 646 O O . ILE A 1 84 ? -11.237 -1.328 2.199 1.00 55.22 84 ILE A O 1
ATOM 650 N N . PRO A 1 85 ? -13.198 -2.364 2.497 1.00 58.59 85 PRO A N 1
ATOM 651 C CA . PRO A 1 85 ? -13.854 -1.157 3.016 1.00 58.59 85 PRO A CA 1
ATOM 652 C C . PRO A 1 85 ? -13.254 -0.653 4.336 1.00 58.59 85 PRO A C 1
ATOM 654 O O . PRO A 1 85 ? -13.432 0.513 4.694 1.00 58.59 85 PRO A O 1
ATOM 657 N N . LEU A 1 86 ? -12.582 -1.541 5.075 1.00 59.34 86 LEU A N 1
ATOM 658 C CA . LEU A 1 86 ? -11.922 -1.252 6.341 1.00 59.34 86 LEU A CA 1
ATOM 659 C C . LEU A 1 86 ? -10.725 -0.333 6.140 1.00 59.34 86 LEU A C 1
ATOM 661 O O . LEU A 1 86 ? -10.666 0.735 6.740 1.00 59.34 86 LEU A O 1
ATOM 665 N N . VAL A 1 87 ? -9.793 -0.730 5.272 1.00 58.94 87 VAL A N 1
ATOM 666 C CA . VAL A 1 87 ? -8.559 0.026 5.029 1.00 58.94 87 VAL A CA 1
ATOM 667 C C . VAL A 1 87 ? -8.882 1.440 4.541 1.00 58.94 87 VAL A C 1
ATOM 669 O O . VAL A 1 87 ? -8.289 2.408 5.013 1.00 58.94 87 VAL A O 1
ATOM 672 N N . ILE A 1 88 ? -9.901 1.571 3.687 1.00 54.97 88 ILE A N 1
ATOM 673 C CA . ILE A 1 88 ? -10.347 2.854 3.129 1.00 54.97 88 ILE A CA 1
ATOM 674 C C . ILE A 1 88 ? -10.936 3.767 4.212 1.00 54.97 88 ILE A C 1
ATOM 676 O O . ILE A 1 88 ? -10.549 4.930 4.314 1.00 54.97 88 ILE A O 1
ATOM 680 N N . ALA A 1 89 ? -11.843 3.253 5.049 1.00 60.22 89 ALA A N 1
ATOM 681 C CA . ALA A 1 89 ? -12.450 4.035 6.133 1.00 60.22 89 ALA A CA 1
ATOM 682 C C . ALA A 1 89 ? -11.461 4.336 7.277 1.00 60.22 89 ALA A C 1
ATOM 684 O O . ALA A 1 89 ? -11.639 5.287 8.037 1.00 60.22 89 ALA A O 1
ATOM 685 N N . GLY A 1 90 ? -10.433 3.498 7.408 1.00 60.09 90 GLY A N 1
ATOM 686 C CA . GLY A 1 90 ? -9.498 3.456 8.520 1.00 60.09 90 GLY A CA 1
ATOM 687 C C . GLY A 1 90 ? -8.138 4.078 8.261 1.00 60.09 90 GLY A C 1
ATOM 688 O O . GLY A 1 90 ? -7.265 3.923 9.105 1.00 60.09 90 GLY A O 1
ATOM 689 N N . ALA A 1 91 ? -7.908 4.807 7.174 1.00 64.75 91 ALA A N 1
ATOM 690 C CA . ALA A 1 91 ? -6.640 5.513 6.990 1.00 64.75 91 ALA A CA 1
ATOM 691 C C . ALA A 1 91 ? -6.809 6.692 6.022 1.00 64.75 91 ALA A C 1
ATOM 693 O O . ALA A 1 91 ? -6.758 6.477 4.819 1.00 64.75 91 ALA A O 1
ATOM 694 N N . PRO A 1 92 ? -7.044 7.935 6.462 1.00 64.12 92 PRO A N 1
ATOM 695 C CA . PRO A 1 92 ? -7.010 9.078 5.552 1.00 64.12 92 PRO A CA 1
ATOM 696 C C . PRO A 1 92 ? -5.569 9.355 5.084 1.00 64.12 92 PRO A C 1
ATOM 698 O O . PRO A 1 92 ? -4.646 9.362 5.893 1.00 64.12 92 PRO A O 1
ATOM 701 N N . CYS A 1 93 ? -5.366 9.621 3.789 1.00 62.62 93 CYS A N 1
ATOM 702 C CA . CYS A 1 93 ? -4.056 10.021 3.236 1.00 62.62 93 CYS A CA 1
ATOM 703 C C . CYS A 1 93 ? -3.677 11.478 3.553 1.00 62.62 93 CYS A C 1
ATOM 705 O O . CYS A 1 93 ? -2.611 11.944 3.165 1.00 62.62 93 CYS A O 1
ATOM 707 N N . GLU A 1 94 ? -4.558 12.211 4.229 1.00 64.75 94 GLU A N 1
ATOM 708 C CA . GLU A 1 94 ? -4.367 13.619 4.587 1.00 64.75 94 GLU A CA 1
ATOM 709 C C . GLU A 1 94 ? -3.371 13.795 5.743 1.00 64.75 94 GLU A C 1
ATOM 711 O O . GLU A 1 94 ? -2.849 14.890 5.946 1.00 64.75 94 GLU A O 1
ATOM 716 N N . THR A 1 95 ? -3.071 12.718 6.480 1.00 68.38 95 THR A N 1
ATOM 717 C CA . THR A 1 95 ? -2.058 12.709 7.541 1.00 68.38 95 THR A CA 1
ATOM 718 C C . THR A 1 95 ? -0.846 11.865 7.141 1.00 68.38 95 THR A C 1
ATOM 720 O O . THR A 1 95 ? -0.947 10.892 6.382 1.00 68.38 95 THR A O 1
ATOM 723 N N . SER A 1 96 ? 0.329 12.222 7.668 1.00 70.94 96 SER A N 1
ATOM 724 C CA . SER A 1 96 ? 1.572 11.459 7.472 1.00 70.94 96 SER A CA 1
ATOM 725 C C . SER A 1 96 ? 1.455 10.026 7.993 1.00 70.94 96 SER A C 1
ATOM 727 O O . SER A 1 96 ? 1.926 9.086 7.360 1.00 70.94 96 SER A O 1
ATOM 729 N N . ASP A 1 97 ? 0.776 9.861 9.120 1.00 66.50 97 ASP A N 1
ATOM 730 C CA . ASP A 1 97 ? 0.567 8.587 9.802 1.00 66.50 97 ASP A CA 1
ATOM 731 C C . ASP A 1 97 ? -0.426 7.686 9.054 1.00 66.50 97 ASP A C 1
ATOM 733 O O . ASP A 1 97 ? -0.170 6.496 8.882 1.00 66.50 97 ASP A O 1
ATOM 737 N N . GLY A 1 98 ? -1.532 8.241 8.542 1.00 68.69 98 GLY A N 1
ATOM 738 C CA . GLY A 1 98 ? -2.485 7.495 7.716 1.00 68.69 98 GLY A CA 1
ATOM 739 C C . GLY A 1 98 ? -1.871 7.063 6.382 1.00 68.69 98 GLY A C 1
ATOM 740 O O . GLY A 1 98 ? -2.097 5.944 5.917 1.00 68.69 98 GLY A O 1
ATOM 741 N N . THR A 1 99 ? -1.003 7.905 5.817 1.00 75.19 99 THR A N 1
ATOM 742 C CA . THR A 1 99 ? -0.170 7.557 4.659 1.00 75.19 99 THR A CA 1
ATOM 743 C C . THR A 1 99 ? 0.790 6.409 4.981 1.00 75.19 99 THR A C 1
ATOM 745 O O . THR A 1 99 ? 0.813 5.409 4.261 1.00 75.19 99 THR A O 1
ATOM 748 N N . ALA A 1 100 ? 1.553 6.514 6.075 1.00 76.50 100 ALA A N 1
ATOM 749 C CA . ALA A 1 100 ? 2.487 5.474 6.510 1.00 76.50 100 ALA A CA 1
ATOM 750 C C . ALA A 1 100 ? 1.779 4.136 6.763 1.00 76.50 100 ALA A C 1
ATOM 752 O O . ALA A 1 100 ? 2.289 3.079 6.391 1.00 76.50 100 ALA A O 1
ATOM 753 N N . LEU A 1 101 ? 0.572 4.180 7.331 1.00 71.94 101 LEU A N 1
ATOM 754 C CA . LEU A 1 101 ? -0.255 3.007 7.574 1.00 71.94 101 LEU A CA 1
ATOM 755 C C . LEU A 1 101 ? -0.649 2.296 6.278 1.00 71.94 101 LEU A C 1
ATOM 757 O O . LEU A 1 101 ? -0.468 1.084 6.165 1.00 71.94 101 LEU A O 1
ATOM 761 N N . ARG A 1 102 ? -1.137 3.046 5.282 1.00 76.75 102 ARG A N 1
ATOM 762 C CA . ARG A 1 102 ? -1.477 2.491 3.963 1.00 76.75 102 ARG A CA 1
ATOM 763 C C . ARG A 1 102 ? -0.259 1.885 3.284 1.00 76.75 102 ARG A C 1
ATOM 765 O O . ARG A 1 102 ? -0.336 0.756 2.815 1.00 76.75 102 ARG A O 1
ATOM 772 N N . VAL A 1 103 ? 0.878 2.583 3.285 1.00 80.94 103 VAL A N 1
ATOM 773 C CA . VAL A 1 103 ? 2.136 2.037 2.750 1.00 80.94 103 VAL A CA 1
ATOM 774 C C . VAL A 1 103 ? 2.526 0.744 3.474 1.00 80.94 103 VAL A C 1
ATOM 776 O O . VAL A 1 103 ? 2.927 -0.220 2.826 1.00 80.94 103 VAL A O 1
ATOM 779 N N . GLY A 1 104 ? 2.359 0.686 4.798 1.00 75.62 104 GLY A N 1
ATOM 780 C CA . GLY A 1 104 ? 2.576 -0.523 5.593 1.00 75.62 104 GLY A CA 1
ATOM 781 C C . GLY A 1 104 ? 1.686 -1.694 5.170 1.00 75.62 104 GLY A C 1
ATOM 782 O O . GLY A 1 104 ? 2.183 -2.808 5.028 1.00 75.62 104 GLY A O 1
ATOM 783 N N . VAL A 1 105 ? 0.400 -1.446 4.894 1.00 74.56 105 VAL A N 1
ATOM 784 C CA . VAL A 1 105 ? -0.525 -2.471 4.376 1.00 74.56 105 VAL A CA 1
ATOM 785 C C . VAL A 1 105 ? -0.073 -2.977 3.007 1.00 74.56 105 VAL A C 1
ATOM 787 O O . VAL A 1 105 ? -0.027 -4.185 2.797 1.00 74.56 105 VAL A O 1
ATOM 790 N N . PHE A 1 106 ? 0.315 -2.081 2.094 1.00 83.31 106 PHE A N 1
ATOM 791 C CA . PHE A 1 106 ? 0.841 -2.472 0.781 1.00 83.31 106 PHE A CA 1
ATOM 792 C C . PHE A 1 106 ? 2.075 -3.371 0.915 1.00 83.31 106 PHE A C 1
ATOM 794 O O . PHE A 1 106 ? 2.126 -4.428 0.292 1.00 83.31 106 PHE A O 1
ATOM 801 N N . LYS A 1 107 ? 3.043 -2.977 1.751 1.00 84.12 107 LYS A N 1
ATOM 802 C CA . LYS A 1 107 ? 4.263 -3.758 2.009 1.00 84.12 107 LYS A CA 1
ATOM 803 C C . LYS A 1 107 ? 3.947 -5.146 2.548 1.00 84.12 107 LYS A C 1
ATOM 805 O O . LYS A 1 107 ? 4.425 -6.130 2.001 1.00 84.12 107 LYS A O 1
ATOM 810 N N . HIS A 1 108 ? 3.101 -5.224 3.567 1.00 76.69 108 HIS A N 1
ATOM 811 C CA . HIS A 1 108 ? 2.773 -6.497 4.191 1.00 76.69 108 HIS A CA 1
ATOM 812 C C . HIS A 1 108 ? 1.996 -7.430 3.254 1.00 76.69 108 HIS A C 1
ATOM 814 O O . HIS A 1 108 ? 2.285 -8.617 3.171 1.00 76.69 108 HIS A O 1
ATOM 820 N N . VAL A 1 109 ? 1.041 -6.900 2.485 1.00 77.44 109 VAL A N 1
ATOM 821 C CA . VAL A 1 109 ? 0.332 -7.703 1.481 1.00 77.44 109 VAL A CA 1
ATOM 822 C C . VAL A 1 109 ? 1.300 -8.207 0.407 1.00 77.44 109 VAL A C 1
ATOM 824 O O . VAL A 1 109 ? 1.182 -9.353 -0.013 1.00 77.44 109 VAL A O 1
ATOM 827 N N . LEU A 1 110 ? 2.276 -7.398 -0.016 1.00 83.81 110 LEU A N 1
ATOM 828 C CA . LEU A 1 110 ? 3.325 -7.860 -0.928 1.00 83.81 110 LEU A CA 1
ATOM 829 C C . LEU A 1 110 ? 4.169 -8.980 -0.310 1.00 83.81 110 LEU A C 1
ATOM 831 O O . LEU A 1 110 ? 4.393 -9.984 -0.976 1.00 83.81 110 LEU A O 1
ATOM 835 N N . GLU A 1 111 ? 4.568 -8.863 0.957 1.00 83.25 111 GLU A N 1
ATOM 836 C CA . GLU A 1 111 ? 5.275 -9.934 1.675 1.00 83.25 111 GLU A CA 1
ATOM 837 C C . GLU A 1 111 ? 4.469 -11.242 1.683 1.00 83.25 111 GLU A C 1
ATOM 839 O O . GLU A 1 111 ? 5.013 -12.289 1.342 1.00 83.25 111 GLU A O 1
ATOM 844 N N . LEU A 1 112 ? 3.163 -11.185 1.971 1.00 77.62 112 LEU A N 1
ATOM 845 C CA . LEU A 1 112 ? 2.275 -12.355 1.929 1.00 77.62 112 LEU A CA 1
ATOM 846 C C . LEU A 1 112 ? 2.165 -12.958 0.518 1.00 77.62 112 LEU A C 1
ATOM 848 O O . LEU A 1 112 ? 2.165 -14.182 0.354 1.00 77.62 112 LEU A O 1
ATOM 852 N N . LEU A 1 113 ? 2.060 -12.105 -0.508 1.00 81.62 113 LEU A N 1
ATOM 853 C CA . LEU A 1 113 ? 1.957 -12.529 -1.905 1.00 81.62 113 LEU A CA 1
ATOM 854 C C . LEU A 1 113 ? 3.234 -13.225 -2.385 1.00 81.62 113 LEU A C 1
ATOM 856 O O . LEU A 1 113 ? 3.123 -14.249 -3.060 1.00 81.62 113 LEU A O 1
ATOM 860 N N . GLU A 1 114 ? 4.410 -12.690 -2.051 1.00 84.06 114 GLU A N 1
ATOM 861 C CA . GLU A 1 114 ? 5.718 -13.245 -2.430 1.00 84.06 114 GLU A CA 1
ATOM 862 C C . GLU A 1 114 ? 6.132 -14.437 -1.541 1.00 84.06 114 GLU A C 1
ATOM 864 O O . GLU A 1 114 ? 6.816 -15.357 -1.993 1.00 84.06 114 GLU A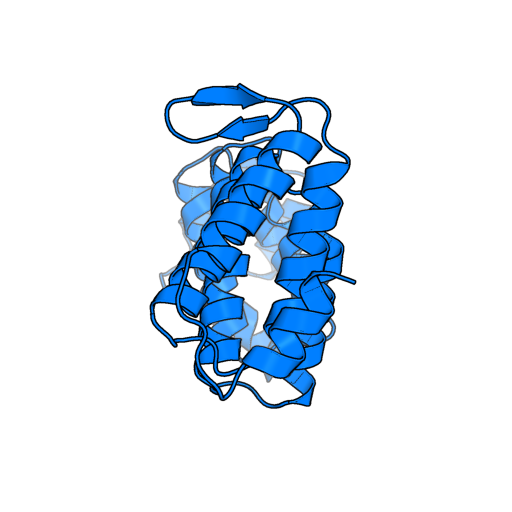 O 1
ATOM 869 N N . GLY A 1 115 ? 5.688 -14.471 -0.281 1.00 81.25 115 GLY A N 1
ATOM 870 C CA . GLY A 1 115 ? 5.929 -15.581 0.646 1.00 81.25 115 GLY A CA 1
ATOM 871 C C . GLY A 1 115 ? 5.132 -16.846 0.314 1.00 81.25 115 GLY A C 1
ATOM 872 O O . GLY A 1 115 ? 5.471 -17.932 0.780 1.00 81.25 115 GLY A O 1
ATOM 873 N N . GLY A 1 116 ? 4.083 -16.731 -0.511 1.00 75.44 116 GLY A N 1
ATOM 874 C CA . GLY A 1 116 ? 3.202 -17.851 -0.855 1.00 75.44 116 GLY A CA 1
ATOM 875 C C . GLY A 1 116 ? 2.328 -18.320 0.313 1.00 75.44 116 GLY A C 1
ATOM 876 O O . GLY A 1 116 ? 1.780 -19.419 0.265 1.00 75.44 116 GLY A O 1
ATOM 877 N N . GLU A 1 117 ? 2.193 -17.490 1.349 1.00 68.00 117 GLU A N 1
ATOM 878 C CA . GLU A 1 117 ? 1.448 -17.795 2.576 1.00 68.00 117 GLU A CA 1
ATOM 879 C C . GLU A 1 117 ? -0.074 -17.740 2.367 1.00 68.00 117 GLU A C 1
ATOM 881 O O . GLU A 1 117 ? -0.837 -18.222 3.197 1.00 68.00 117 GLU A O 1
ATOM 886 N N . VAL A 1 118 ? -0.531 -17.198 1.232 1.00 73.81 118 VAL A N 1
ATOM 887 C CA . VAL A 1 118 ? -1.952 -17.025 0.909 1.00 73.81 118 VAL A CA 1
ATOM 888 C C . VAL A 1 118 ? -2.389 -17.864 -0.292 1.00 73.81 118 VAL A C 1
ATOM 890 O O . VAL A 1 118 ? -1.665 -18.039 -1.274 1.00 73.81 118 VAL A O 1
ATOM 893 N N . SER A 1 119 ? -3.631 -18.358 -0.256 1.00 78.12 119 SER A N 1
ATOM 894 C CA . SER A 1 119 ? -4.220 -19.089 -1.388 1.00 78.12 119 SER A CA 1
ATOM 895 C C . SER A 1 119 ? -4.316 -18.221 -2.654 1.00 78.12 119 SER A C 1
ATOM 897 O O . SER A 1 119 ? -4.481 -17.005 -2.580 1.00 78.12 119 SER A O 1
ATOM 899 N N . SER A 1 120 ? -4.301 -18.835 -3.845 1.00 80.25 120 SER A N 1
ATOM 900 C CA . SER A 1 120 ? -4.353 -18.096 -5.124 1.00 80.25 120 SER A CA 1
ATOM 901 C C . SER A 1 120 ? -5.592 -17.199 -5.276 1.00 80.25 120 SER A C 1
ATOM 903 O O . SER A 1 120 ? -5.504 -16.105 -5.844 1.00 80.25 120 SER A O 1
ATOM 905 N N . LYS A 1 121 ? -6.743 -17.649 -4.753 1.00 78.81 121 LYS A N 1
ATOM 906 C CA . LYS A 1 121 ? -7.978 -16.854 -4.714 1.00 78.81 121 LYS A CA 1
ATOM 907 C C . LYS A 1 121 ? -7.763 -15.604 -3.863 1.00 78.81 121 LYS A C 1
ATOM 909 O O . LYS A 1 121 ? -7.971 -14.498 -4.349 1.00 78.81 121 LYS A O 1
ATOM 914 N N . MET A 1 122 ? -7.266 -15.795 -2.644 1.00 73.81 122 MET A N 1
ATOM 915 C CA . MET A 1 122 ? -7.056 -14.705 -1.702 1.00 73.81 122 MET A CA 1
ATOM 916 C C . MET A 1 122 ? -6.005 -13.707 -2.183 1.00 73.81 122 MET A C 1
ATOM 918 O O . MET A 1 122 ? -6.224 -12.502 -2.135 1.00 73.81 122 MET A O 1
ATOM 922 N N . GLY A 1 123 ? -4.893 -14.202 -2.728 1.00 75.69 123 GLY A N 1
ATOM 923 C CA . GLY A 1 123 ? -3.867 -13.346 -3.311 1.00 75.69 123 GLY A CA 1
ATOM 924 C C . GLY A 1 123 ? -4.399 -12.482 -4.460 1.00 75.69 123 GLY A C 1
ATOM 925 O O . GLY A 1 123 ? -3.976 -11.343 -4.621 1.00 75.69 123 GLY A O 1
ATOM 926 N N . SER A 1 124 ? -5.374 -12.980 -5.229 1.00 81.44 124 SER A N 1
ATOM 927 C CA . SER A 1 124 ? -6.005 -12.199 -6.301 1.00 81.44 124 SER A CA 1
ATOM 928 C C . SER A 1 124 ? -6.959 -11.124 -5.755 1.00 81.44 124 SER A C 1
ATOM 930 O O . SER A 1 124 ? -6.990 -10.019 -6.291 1.00 81.44 124 SER A O 1
ATOM 932 N N . GLU A 1 125 ? -7.703 -11.415 -4.682 1.00 77.69 125 GLU A N 1
ATOM 933 C CA . GLU A 1 125 ? -8.571 -10.441 -3.991 1.00 77.69 125 GLU A CA 1
ATOM 934 C C . GLU A 1 125 ? -7.741 -9.312 -3.354 1.00 77.69 125 GLU A C 1
ATOM 936 O O . GLU A 1 125 ? -8.009 -8.130 -3.579 1.00 77.69 125 GLU A O 1
ATOM 941 N N . LEU A 1 126 ? -6.662 -9.683 -2.660 1.00 74.38 126 LEU A N 1
ATOM 942 C CA . LEU A 1 126 ? -5.655 -8.775 -2.111 1.00 74.38 126 LEU A CA 1
ATOM 943 C C . LEU A 1 126 ? -5.025 -7.867 -3.165 1.00 74.38 126 LEU A C 1
ATOM 945 O O . LEU A 1 126 ? -4.943 -6.654 -2.987 1.00 74.38 126 LEU A O 1
ATOM 949 N N . LEU A 1 127 ? -4.568 -8.449 -4.271 1.00 82.56 127 LEU A N 1
ATOM 950 C CA . LEU A 1 127 ? -3.958 -7.689 -5.353 1.00 82.56 127 LEU A CA 1
ATOM 951 C C . LEU A 1 127 ? -4.966 -6.719 -5.981 1.00 82.56 127 LEU A C 1
ATOM 953 O O . LEU A 1 127 ? -4.643 -5.551 -6.191 1.00 82.56 127 LEU A O 1
ATOM 957 N N . GLY A 1 128 ? -6.197 -7.181 -6.233 1.00 81.12 128 GLY A N 1
ATOM 958 C CA . GLY A 1 128 ? -7.288 -6.350 -6.745 1.00 81.12 128 GLY A CA 1
ATOM 959 C C . GLY A 1 128 ? -7.567 -5.142 -5.854 1.00 81.12 128 GLY A C 1
ATOM 960 O O . GLY A 1 128 ? -7.764 -4.036 -6.354 1.00 81.12 128 GLY A O 1
ATOM 961 N N . PHE A 1 129 ? -7.502 -5.329 -4.537 1.00 75.94 129 PHE A N 1
ATOM 962 C CA . PHE A 1 129 ? -7.588 -4.237 -3.577 1.00 75.94 129 PHE A CA 1
ATOM 963 C C . PHE A 1 129 ? -6.460 -3.217 -3.734 1.00 75.94 129 PHE A C 1
ATOM 965 O O . PHE A 1 129 ? -6.735 -2.031 -3.925 1.00 75.94 129 PHE A O 1
ATOM 972 N N . LEU A 1 130 ? -5.201 -3.668 -3.687 1.00 80.25 130 LEU A N 1
ATOM 973 C CA . LEU A 1 130 ? -4.054 -2.767 -3.802 1.00 80.25 130 LEU A CA 1
ATOM 974 C C . LEU A 1 130 ? -4.132 -1.944 -5.092 1.00 80.25 130 LEU A C 1
ATOM 976 O O . LEU A 1 130 ? -3.913 -0.737 -5.058 1.00 80.25 130 LEU A O 1
ATOM 980 N N . LEU A 1 131 ? -4.521 -2.574 -6.206 1.00 84.06 131 LEU A N 1
ATOM 981 C CA . LEU A 1 131 ? -4.689 -1.923 -7.507 1.00 84.06 131 LEU A CA 1
ATOM 982 C C . LEU A 1 131 ? -5.705 -0.771 -7.487 1.00 84.06 131 LEU A C 1
ATOM 984 O O . LEU A 1 131 ? -5.457 0.256 -8.124 1.00 84.06 131 LEU A O 1
ATOM 988 N N . MET A 1 132 ? -6.827 -0.927 -6.776 1.00 77.38 132 MET A N 1
ATOM 989 C CA . MET A 1 132 ? -7.847 0.122 -6.640 1.00 77.38 132 MET A CA 1
ATOM 990 C C . MET A 1 132 ? -7.375 1.282 -5.756 1.00 77.38 132 MET A C 1
ATOM 992 O O . MET A 1 132 ? -7.766 2.423 -5.989 1.00 77.38 132 MET A O 1
ATOM 996 N N . GLU A 1 133 ? -6.506 1.011 -4.779 1.00 76.44 133 GLU A N 1
ATOM 997 C CA . GLU A 1 133 ? -6.079 2.015 -3.801 1.00 76.44 133 GLU A CA 1
ATOM 998 C C . GLU A 1 133 ? -4.891 2.881 -4.238 1.00 76.44 133 GLU A C 1
ATOM 1000 O O . GLU A 1 133 ? -4.677 3.952 -3.666 1.00 76.44 133 GLU A O 1
ATOM 1005 N N . VAL A 1 134 ? -4.117 2.455 -5.245 1.00 83.31 134 VAL A N 1
ATOM 1006 C CA . VAL A 1 134 ? -2.897 3.162 -5.686 1.00 83.31 134 VAL A CA 1
ATOM 1007 C C . VAL A 1 134 ? -3.139 4.653 -5.954 1.00 83.31 134 VAL A C 1
ATOM 1009 O O . VAL A 1 134 ? -2.307 5.488 -5.595 1.00 83.31 134 VAL A O 1
ATOM 1012 N N . ASP A 1 135 ? -4.269 5.006 -6.569 1.00 82.25 135 ASP A N 1
ATOM 1013 C CA . ASP A 1 135 ? -4.530 6.384 -7.002 1.00 82.25 135 ASP A CA 1
ATOM 1014 C C . ASP A 1 135 ? -4.807 7.342 -5.835 1.00 82.25 135 ASP A C 1
ATOM 1016 O O . ASP A 1 135 ? -4.661 8.553 -5.989 1.00 82.25 135 ASP A O 1
ATOM 1020 N N . PHE A 1 136 ? -5.119 6.815 -4.648 1.00 78.06 136 PHE A N 1
ATOM 1021 C CA . PHE A 1 136 ? -5.315 7.614 -3.438 1.00 78.06 136 PHE A CA 1
ATOM 1022 C C . PHE A 1 136 ? -4.015 7.859 -2.666 1.00 78.06 136 PHE A C 1
ATOM 1024 O O . PHE A 1 136 ? -3.995 8.672 -1.742 1.00 78.06 136 PHE A O 1
ATOM 1031 N N . LEU A 1 137 ? -2.923 7.171 -3.008 1.00 78.50 137 LEU A N 1
ATOM 1032 C CA . LEU A 1 137 ? -1.646 7.336 -2.320 1.00 78.50 137 LEU A CA 1
ATOM 1033 C C . LEU A 1 137 ? -0.959 8.655 -2.704 1.00 78.50 137 LEU A C 1
ATOM 1035 O O . LEU A 1 137 ? -0.969 9.036 -3.882 1.00 78.50 137 LEU A O 1
ATOM 1039 N N . PRO A 1 138 ? -0.265 9.321 -1.762 1.00 85.38 138 PRO A N 1
ATOM 1040 C CA . PRO A 1 138 ? 0.596 10.458 -2.070 1.00 85.38 138 PRO A CA 1
ATOM 1041 C C . PRO A 1 138 ? 1.729 10.101 -3.051 1.00 85.38 138 PRO A C 1
ATOM 1043 O O . PRO A 1 138 ? 2.159 8.945 -3.108 1.00 85.38 138 PRO A O 1
ATOM 1046 N N . PRO A 1 139 ? 2.257 11.072 -3.826 1.00 89.19 139 PRO A N 1
ATOM 1047 C CA . PRO A 1 139 ? 3.289 10.801 -4.833 1.00 89.19 139 PRO A CA 1
ATOM 1048 C C . PRO A 1 139 ? 4.553 10.141 -4.291 1.00 89.19 139 PRO A C 1
ATOM 1050 O O . PRO A 1 139 ? 5.059 9.204 -4.903 1.00 89.19 139 PRO A O 1
ATOM 1053 N N . SER A 1 140 ? 5.026 10.581 -3.127 1.00 88.81 140 SER A N 1
ATOM 1054 C CA . SER A 1 140 ? 6.192 9.999 -2.456 1.00 88.81 140 SER A CA 1
ATOM 1055 C C . SER A 1 140 ? 5.988 8.520 -2.118 1.00 88.81 140 SER A C 1
ATOM 1057 O O . SER A 1 140 ? 6.888 7.716 -2.338 1.00 88.81 140 SER A O 1
ATOM 1059 N N . SER A 1 141 ? 4.794 8.145 -1.658 1.00 88.31 141 SER A N 1
ATOM 1060 C CA . SER A 1 141 ? 4.444 6.761 -1.326 1.00 88.31 141 SER A CA 1
ATOM 1061 C C . SER A 1 141 ? 4.388 5.858 -2.555 1.00 88.31 141 SER A C 1
ATOM 1063 O O . SER A 1 141 ? 4.831 4.715 -2.499 1.00 88.31 141 SER A O 1
ATOM 1065 N N . VAL A 1 142 ? 3.888 6.360 -3.688 1.00 91.06 142 VAL A N 1
ATOM 1066 C CA . VAL A 1 142 ? 3.896 5.594 -4.947 1.00 91.06 142 VAL A CA 1
ATOM 1067 C C . VAL A 1 142 ? 5.319 5.347 -5.437 1.00 91.06 142 VAL A C 1
ATOM 1069 O O . VAL A 1 142 ? 5.626 4.237 -5.867 1.00 91.06 142 VAL A O 1
ATOM 1072 N N . VAL A 1 143 ? 6.201 6.346 -5.328 1.00 93.31 143 VAL A N 1
ATOM 1073 C CA . VAL A 1 143 ? 7.629 6.185 -5.641 1.00 93.31 143 VAL A CA 1
ATOM 1074 C C . VAL A 1 143 ? 8.273 5.149 -4.721 1.00 93.31 143 VAL A C 1
ATOM 1076 O O . VAL A 1 143 ? 8.963 4.259 -5.208 1.00 93.31 143 VAL A O 1
ATOM 1079 N N . GLU A 1 144 ? 8.028 5.238 -3.412 1.00 92.56 144 GLU A N 1
ATOM 1080 C CA . GLU A 1 144 ? 8.547 4.290 -2.422 1.00 92.56 144 GLU A CA 1
ATOM 1081 C C . GLU A 1 144 ? 8.142 2.850 -2.757 1.00 92.56 144 GLU A C 1
ATOM 1083 O O . GLU A 1 144 ? 9.000 1.976 -2.863 1.00 92.56 144 GLU A O 1
ATOM 1088 N N . LEU A 1 145 ? 6.850 2.606 -2.994 1.00 92.94 145 LEU A N 1
ATOM 1089 C CA . LEU A 1 145 ? 6.344 1.276 -3.331 1.00 92.94 145 LEU A CA 1
ATOM 1090 C C . LEU A 1 145 ? 6.896 0.764 -4.667 1.00 92.94 145 LEU A C 1
ATOM 1092 O O . LEU A 1 145 ? 7.228 -0.413 -4.779 1.00 92.94 145 LEU A O 1
ATOM 1096 N N . ALA A 1 146 ? 7.040 1.629 -5.673 1.00 94.38 146 ALA A N 1
ATOM 1097 C CA . ALA A 1 146 ? 7.635 1.247 -6.951 1.00 94.38 146 ALA A CA 1
ATOM 1098 C C . ALA A 1 146 ? 9.116 0.847 -6.809 1.00 94.38 146 ALA A C 1
ATOM 1100 O O . ALA A 1 146 ? 9.566 -0.075 -7.489 1.00 94.38 146 ALA A O 1
ATOM 1101 N N . GLN A 1 147 ? 9.869 1.491 -5.911 1.00 92.94 147 GLN A N 1
ATOM 1102 C CA . GLN A 1 147 ? 11.261 1.113 -5.642 1.00 92.94 147 GLN A CA 1
ATOM 1103 C C . GLN A 1 147 ? 11.384 -0.256 -4.974 1.00 92.94 147 GLN A C 1
ATOM 1105 O O . GLN A 1 147 ? 12.310 -0.990 -5.304 1.00 92.94 147 GLN A O 1
ATOM 1110 N N . LEU A 1 148 ? 10.426 -0.653 -4.127 1.00 92.50 148 LEU A N 1
ATOM 1111 C CA . LEU A 1 148 ? 10.426 -1.999 -3.538 1.00 92.50 148 LEU A CA 1
ATOM 1112 C C . LEU A 1 148 ? 10.421 -3.093 -4.608 1.00 92.50 148 LEU A C 1
ATOM 1114 O O . LEU A 1 148 ? 11.130 -4.084 -4.467 1.00 92.50 148 LEU A O 1
ATOM 1118 N N . PHE A 1 149 ? 9.676 -2.903 -5.700 1.00 92.50 149 PHE A N 1
ATOM 1119 C CA . PHE A 1 149 ? 9.688 -3.837 -6.827 1.00 92.50 149 PHE A CA 1
ATOM 1120 C C . PHE A 1 149 ? 11.031 -3.850 -7.552 1.00 92.50 149 PHE A C 1
ATOM 1122 O O . PHE A 1 149 ? 11.532 -4.920 -7.885 1.00 92.50 149 PHE A O 1
ATOM 1129 N N . VAL A 1 150 ? 11.639 -2.683 -7.780 1.00 92.00 150 VAL A N 1
ATOM 1130 C CA . VAL A 1 150 ? 12.974 -2.607 -8.392 1.00 92.00 150 VAL A CA 1
ATOM 1131 C C . VAL A 1 150 ? 13.996 -3.365 -7.547 1.00 92.00 150 VAL A C 1
ATOM 1133 O O . VAL A 1 150 ? 14.784 -4.141 -8.090 1.00 92.00 150 VAL A O 1
ATOM 1136 N N . ASP A 1 151 ? 13.966 -3.174 -6.231 1.00 91.25 151 ASP A N 1
ATOM 1137 C CA . ASP A 1 151 ? 14.865 -3.852 -5.302 1.00 91.25 151 ASP A CA 1
ATOM 1138 C C . ASP A 1 151 ? 14.574 -5.357 -5.231 1.00 91.25 151 ASP A C 1
ATOM 1140 O O . ASP A 1 151 ? 15.502 -6.165 -5.269 1.00 91.25 151 ASP A O 1
ATOM 1144 N N . ALA A 1 152 ? 13.302 -5.763 -5.218 1.00 89.25 152 ALA A N 1
ATOM 1145 C CA . ALA A 1 152 ? 12.912 -7.170 -5.263 1.00 89.25 152 ALA A CA 1
ATOM 1146 C C . ALA A 1 152 ? 13.396 -7.857 -6.550 1.00 89.25 152 ALA A C 1
ATOM 1148 O O . ALA A 1 152 ? 13.950 -8.954 -6.483 1.00 89.25 152 ALA A O 1
ATOM 1149 N N . VAL A 1 153 ? 13.266 -7.203 -7.711 1.00 89.06 153 VAL A N 1
ATOM 1150 C CA . VAL A 1 153 ? 13.759 -7.731 -8.995 1.00 89.06 153 VAL A CA 1
ATOM 1151 C C . VAL A 1 153 ? 15.279 -7.849 -8.991 1.00 89.06 153 VAL A C 1
ATOM 1153 O O . VAL A 1 153 ? 15.804 -8.894 -9.372 1.00 89.06 153 VAL A O 1
ATOM 1156 N N . LYS A 1 154 ? 15.994 -6.818 -8.522 1.00 88.81 154 LYS A N 1
ATOM 1157 C CA . LYS A 1 154 ? 17.464 -6.834 -8.404 1.00 88.81 154 LYS A CA 1
ATOM 1158 C C . LYS A 1 154 ? 17.970 -7.980 -7.535 1.00 88.81 154 LYS A C 1
ATOM 1160 O O . LYS A 1 154 ? 19.015 -8.552 -7.835 1.00 88.81 154 LYS A O 1
ATOM 1165 N N . ASN A 1 155 ? 17.233 -8.293 -6.474 1.00 87.19 155 ASN A N 1
ATOM 1166 C CA . ASN A 1 155 ? 17.585 -9.336 -5.519 1.00 87.19 155 ASN A CA 1
ATOM 1167 C C . ASN A 1 155 ? 17.071 -10.730 -5.920 1.00 87.19 155 ASN A C 1
ATOM 1169 O O . ASN A 1 155 ? 17.409 -11.699 -5.249 1.00 87.19 155 ASN A O 1
ATOM 1173 N N . GLY A 1 156 ? 16.288 -10.852 -7.000 1.00 83.44 156 GLY A N 1
ATOM 1174 C CA . GLY A 1 156 ? 15.695 -12.126 -7.424 1.00 83.44 156 GLY A CA 1
ATOM 1175 C C . GLY A 1 156 ? 14.571 -12.626 -6.508 1.00 83.44 156 GLY A C 1
ATOM 1176 O O . GLY A 1 156 ? 14.284 -13.817 -6.492 1.00 83.44 156 GLY A O 1
ATOM 1177 N N . ASN A 1 157 ? 13.929 -11.728 -5.757 1.00 82.56 157 ASN A N 1
ATOM 1178 C CA . ASN A 1 157 ? 12.919 -12.052 -4.742 1.00 82.56 157 ASN A CA 1
ATOM 1179 C C . ASN A 1 157 ? 11.474 -11.955 -5.257 1.00 82.56 157 ASN A C 1
ATOM 1181 O O . ASN A 1 157 ? 10.545 -11.962 -4.457 1.00 82.56 157 ASN A O 1
ATOM 1185 N N . VAL A 1 158 ? 11.275 -11.831 -6.572 1.00 83.19 158 VAL A N 1
ATOM 1186 C CA . VAL A 1 158 ? 9.934 -11.826 -7.174 1.00 83.19 158 VAL A CA 1
ATOM 1187 C C . VAL A 1 158 ? 9.546 -13.261 -7.509 1.00 83.19 158 VAL A C 1
ATOM 1189 O O . VAL A 1 158 ? 9.976 -13.809 -8.524 1.00 83.19 158 VAL A O 1
ATOM 1192 N N . THR A 1 159 ? 8.738 -13.865 -6.650 1.00 79.69 159 THR A N 1
ATOM 1193 C CA . THR A 1 159 ? 8.200 -15.221 -6.789 1.00 79.69 159 THR A CA 1
ATOM 1194 C C . THR A 1 159 ? 6.770 -15.190 -7.338 1.00 79.69 159 THR A C 1
ATOM 1196 O O . THR A 1 159 ? 6.377 -16.067 -8.113 1.00 79.69 159 THR A O 1
ATOM 1199 N N . ASN A 1 160 ? 5.992 -14.156 -7.002 1.00 81.00 160 ASN A N 1
ATOM 1200 C CA . ASN A 1 160 ? 4.606 -13.995 -7.408 1.00 81.00 160 ASN A CA 1
ATOM 1201 C C . ASN A 1 160 ? 4.486 -13.032 -8.583 1.00 81.00 160 ASN A C 1
ATOM 1203 O O . ASN A 1 160 ? 4.312 -11.830 -8.448 1.00 81.00 160 ASN A O 1
ATOM 1207 N N . THR A 1 161 ? 4.489 -13.590 -9.784 1.00 82.88 161 THR A N 1
ATOM 1208 C CA . THR A 1 161 ? 4.416 -12.814 -11.028 1.00 82.88 161 THR A CA 1
ATOM 1209 C C . THR A 1 161 ? 3.168 -11.937 -11.172 1.00 82.88 161 THR A C 1
ATOM 1211 O O . THR A 1 161 ? 3.218 -10.965 -11.922 1.00 82.88 161 THR A O 1
ATOM 1214 N N . LYS A 1 162 ? 2.076 -12.219 -10.445 1.00 84.19 162 LYS A N 1
ATOM 1215 C CA . LYS A 1 162 ? 0.876 -11.367 -10.450 1.00 84.19 162 LYS A CA 1
ATOM 1216 C C . LYS A 1 162 ? 1.091 -10.058 -9.689 1.00 84.19 162 LYS A C 1
ATOM 1218 O O . LYS A 1 162 ? 0.450 -9.064 -10.008 1.00 84.19 162 LYS A O 1
ATOM 1223 N N . SER A 1 163 ? 2.007 -10.008 -8.716 1.00 87.75 163 SER A N 1
ATOM 1224 C CA . SER A 1 163 ? 2.317 -8.762 -7.999 1.00 87.75 163 SER A CA 1
ATOM 1225 C C . SER A 1 163 ? 2.866 -7.677 -8.942 1.00 87.75 163 SER A C 1
ATOM 1227 O O . SER A 1 163 ? 2.689 -6.487 -8.685 1.00 87.75 163 SER A O 1
ATOM 1229 N N . LEU A 1 164 ? 3.437 -8.061 -10.091 1.00 90.94 164 LEU A N 1
ATOM 1230 C CA . LEU A 1 164 ? 3.913 -7.140 -11.129 1.00 90.94 164 LEU A CA 1
ATOM 1231 C C . LEU A 1 164 ? 2.786 -6.343 -11.811 1.00 90.94 164 LEU A C 1
ATOM 1233 O O . LEU A 1 164 ? 3.047 -5.270 -12.366 1.00 90.94 164 LEU A O 1
ATOM 1237 N N . ASP A 1 165 ? 1.531 -6.790 -11.719 1.00 91.56 165 ASP A N 1
ATOM 1238 C CA . ASP A 1 165 ? 0.379 -5.985 -12.144 1.00 91.56 165 ASP A CA 1
ATOM 1239 C C . ASP A 1 165 ? 0.258 -4.725 -11.273 1.00 91.56 165 ASP A C 1
ATOM 1241 O O . ASP A 1 165 ? 0.001 -3.626 -11.778 1.00 91.56 165 ASP A O 1
ATOM 1245 N N . LEU A 1 166 ? 0.532 -4.849 -9.965 1.00 92.25 166 LEU A N 1
ATOM 1246 C CA . LEU A 1 166 ? 0.579 -3.702 -9.060 1.00 92.25 166 LEU A CA 1
ATOM 1247 C C . LEU A 1 166 ? 1.717 -2.757 -9.425 1.00 92.25 166 LEU A C 1
ATOM 1249 O O . LEU A 1 166 ? 1.520 -1.544 -9.441 1.00 92.25 166 LEU A O 1
ATOM 1253 N N . PHE A 1 167 ? 2.887 -3.296 -9.764 1.00 94.69 167 PHE A N 1
ATOM 1254 C CA . PHE A 1 167 ? 4.006 -2.480 -10.220 1.00 94.69 167 PHE A CA 1
ATOM 1255 C C . PHE A 1 167 ? 3.647 -1.681 -11.481 1.00 94.69 167 PHE A C 1
ATOM 1257 O O . PHE A 1 167 ? 3.861 -0.469 -11.533 1.00 94.69 167 PHE A O 1
ATOM 1264 N N . SER A 1 168 ? 2.993 -2.318 -12.453 1.00 93.62 168 SER A N 1
ATOM 1265 C CA . SER A 1 168 ? 2.499 -1.657 -13.670 1.00 93.62 168 SER A CA 1
ATOM 1266 C C . SER A 1 168 ? 1.510 -0.527 -13.350 1.00 93.62 168 SER A C 1
ATOM 1268 O O . SER A 1 168 ? 1.601 0.576 -13.907 1.00 93.62 168 SER A O 1
ATOM 1270 N N . LYS A 1 169 ? 0.596 -0.752 -12.397 1.00 94.00 169 LYS A N 1
ATOM 1271 C CA . LYS A 1 169 ? -0.351 0.266 -11.918 1.00 94.00 169 LYS A CA 1
ATOM 1272 C C . LYS A 1 169 ? 0.345 1.416 -11.186 1.00 94.00 169 LYS A C 1
ATOM 1274 O O . LYS A 1 169 ? 0.002 2.568 -11.449 1.00 94.00 169 LYS A O 1
ATOM 1279 N N . LEU A 1 170 ? 1.333 1.140 -10.331 1.00 94.81 170 LEU A N 1
ATOM 1280 C CA . LEU A 1 170 ? 2.141 2.159 -9.645 1.00 94.81 170 LEU A CA 1
ATOM 1281 C C . LEU A 1 170 ? 2.859 3.059 -10.655 1.00 94.81 170 LEU A C 1
ATOM 1283 O O . LEU A 1 170 ? 2.764 4.279 -10.557 1.00 94.81 170 LEU A O 1
ATOM 1287 N N . LEU A 1 171 ? 3.505 2.480 -11.672 1.00 95.00 171 LEU A N 1
ATOM 1288 C CA . LEU A 1 171 ? 4.168 3.246 -12.734 1.00 95.00 171 LEU A CA 1
ATOM 1289 C C . LEU A 1 171 ? 3.177 4.094 -13.539 1.00 95.00 171 LEU A C 1
ATOM 1291 O O . LEU A 1 171 ? 3.492 5.217 -13.930 1.00 95.00 171 LEU A O 1
ATOM 1295 N N . SER A 1 172 ? 1.977 3.572 -13.787 1.00 94.19 172 SER A N 1
ATOM 1296 C CA . SER A 1 172 ? 0.929 4.286 -14.523 1.00 94.19 172 SER A CA 1
ATOM 1297 C C . SER A 1 172 ? 0.361 5.454 -13.715 1.00 94.19 172 SER A C 1
ATOM 1299 O O . SER A 1 172 ? 0.279 6.564 -14.234 1.00 94.19 172 SER A O 1
ATOM 1301 N N . SER A 1 173 ? 0.056 5.233 -12.432 1.00 92.44 173 SER A N 1
ATOM 1302 C CA . SER A 1 173 ? -0.380 6.281 -11.498 1.00 92.44 173 SER A CA 1
ATOM 1303 C C . SER A 1 173 ? 0.714 7.319 -11.253 1.00 92.44 173 SER A C 1
ATOM 1305 O O . SER A 1 173 ? 0.429 8.493 -11.043 1.00 92.44 173 SER A O 1
ATOM 1307 N N . LEU A 1 174 ? 1.986 6.912 -11.290 1.00 93.81 174 LEU A N 1
ATOM 1308 C CA . LEU A 1 174 ? 3.115 7.830 -11.203 1.00 93.81 174 LEU A CA 1
ATOM 1309 C C . LEU A 1 174 ? 3.185 8.727 -12.440 1.00 93.81 174 LEU A C 1
ATOM 1311 O O . LEU A 1 174 ? 3.307 9.935 -12.293 1.00 93.81 174 LEU A O 1
ATOM 1315 N N . ALA A 1 175 ? 3.052 8.166 -13.645 1.00 94.38 175 ALA A N 1
ATOM 1316 C CA . ALA A 1 175 ? 3.144 8.921 -14.896 1.00 94.38 175 ALA A CA 1
ATOM 1317 C C . ALA A 1 175 ? 2.092 10.033 -15.034 1.00 94.38 175 ALA A C 1
ATOM 1319 O O . ALA A 1 175 ? 2.354 11.021 -15.716 1.00 94.38 175 ALA A O 1
ATOM 1320 N N . SER A 1 176 ? 0.928 9.895 -14.391 1.00 93.25 176 SER A N 1
ATOM 1321 C CA . SER A 1 176 ? -0.128 10.913 -14.396 1.00 93.25 176 SER A CA 1
ATOM 1322 C C . SER A 1 176 ? 0.076 12.040 -13.375 1.00 93.25 176 SER A C 1
ATOM 1324 O O . SER A 1 176 ? -0.771 12.924 -13.283 1.00 93.25 176 SER A O 1
ATOM 1326 N N . ARG A 1 177 ? 1.153 12.021 -12.577 1.00 91.06 177 ARG A N 1
ATOM 1327 C CA . ARG A 1 177 ? 1.414 13.036 -11.543 1.00 91.06 177 ARG A CA 1
ATOM 1328 C C . ARG A 1 177 ? 2.257 14.176 -12.099 1.00 91.06 177 ARG A C 1
ATOM 1330 O O . ARG A 1 177 ? 3.316 13.946 -12.680 1.00 91.06 177 ARG A O 1
ATOM 1337 N N . GLU A 1 178 ? 1.809 15.405 -11.857 1.00 89.12 178 GLU A N 1
ATOM 1338 C CA . GLU A 1 178 ? 2.498 16.618 -12.315 1.00 89.12 178 GLU A CA 1
ATOM 1339 C C . GLU A 1 178 ? 3.861 16.794 -11.642 1.00 89.12 178 GLU A C 1
ATOM 1341 O O . GLU A 1 178 ? 4.851 17.050 -12.322 1.00 89.12 178 GLU A O 1
ATOM 1346 N N . THR A 1 179 ? 3.923 16.576 -10.325 1.00 89.81 179 THR A N 1
ATOM 1347 C CA . THR A 1 179 ? 5.139 16.772 -9.529 1.00 89.81 179 THR A CA 1
ATOM 1348 C C . THR A 1 179 ? 5.322 15.639 -8.536 1.00 89.81 179 THR A C 1
ATOM 1350 O O . THR A 1 179 ? 4.411 15.306 -7.773 1.00 89.81 179 THR A O 1
ATOM 1353 N N . VAL A 1 180 ? 6.528 15.077 -8.503 1.00 90.38 180 VAL A N 1
ATOM 1354 C CA . VAL A 1 180 ? 6.951 14.074 -7.526 1.00 90.38 180 VAL A CA 1
ATOM 1355 C C . VAL A 1 180 ? 8.319 14.422 -6.946 1.00 90.38 180 VAL A C 1
ATOM 1357 O O . VAL A 1 180 ? 9.177 14.978 -7.629 1.00 90.38 180 VAL A O 1
ATOM 1360 N N . ALA A 1 181 ? 8.526 14.080 -5.675 1.00 86.12 181 ALA A N 1
ATOM 1361 C CA . ALA A 1 181 ? 9.837 14.140 -5.040 1.00 86.12 181 ALA A CA 1
ATOM 1362 C C . ALA A 1 181 ? 10.542 12.787 -5.208 1.00 86.12 181 ALA A C 1
ATOM 1364 O O . ALA A 1 181 ? 9.971 11.750 -4.868 1.00 86.12 181 ALA A O 1
ATOM 1365 N N . TYR A 1 182 ? 11.777 12.798 -5.712 1.00 81.44 182 TYR A N 1
ATOM 1366 C CA . TYR A 1 182 ? 12.581 11.592 -5.915 1.00 81.44 182 TYR A CA 1
ATOM 1367 C C . TYR A 1 182 ? 13.973 11.735 -5.285 1.00 81.44 182 TYR A C 1
ATOM 1369 O O . TYR A 1 182 ? 14.626 12.775 -5.411 1.00 81.44 182 TYR A O 1
ATOM 1377 N N . GLY A 1 183 ? 14.450 10.683 -4.611 1.00 74.06 183 GLY A N 1
ATOM 1378 C CA . GLY A 1 183 ? 15.743 10.686 -3.918 1.00 74.06 183 GLY A CA 1
ATOM 1379 C C . GLY A 1 183 ? 15.798 11.736 -2.802 1.00 74.06 183 GLY A C 1
ATOM 1380 O O . GLY A 1 183 ? 14.909 11.793 -1.958 1.00 74.06 183 GLY A O 1
ATOM 1381 N N . ASN A 1 184 ? 16.811 12.605 -2.823 1.00 74.38 184 ASN A N 1
ATOM 1382 C CA . ASN A 1 184 ? 17.047 13.637 -1.799 1.00 74.38 184 ASN A CA 1
ATOM 1383 C C . ASN A 1 184 ? 16.083 14.846 -1.881 1.00 74.38 184 ASN A C 1
ATOM 1385 O O . ASN A 1 184 ? 16.446 15.950 -1.486 1.00 74.38 184 ASN A O 1
ATOM 1389 N N . GLY A 1 185 ? 14.871 14.664 -2.413 1.00 72.06 185 GLY A N 1
ATOM 1390 C CA . GLY A 1 185 ? 13.860 15.722 -2.516 1.00 72.06 185 GLY A CA 1
ATOM 1391 C C . GLY A 1 185 ? 13.903 16.541 -3.808 1.00 72.06 185 GLY A C 1
ATOM 1392 O O . GLY A 1 185 ? 13.243 17.577 -3.888 1.00 72.06 185 GLY A O 1
ATOM 1393 N N . ASN A 1 186 ? 14.630 16.085 -4.832 1.00 80.31 186 ASN A N 1
ATOM 1394 C CA . ASN A 1 186 ? 14.587 16.723 -6.146 1.00 80.31 186 ASN A CA 1
ATOM 1395 C C . ASN A 1 186 ? 13.190 16.554 -6.750 1.00 80.31 186 ASN A C 1
ATOM 1397 O O . ASN A 1 186 ? 12.663 15.438 -6.798 1.00 80.31 186 ASN A O 1
ATOM 1401 N N . GLN A 1 187 ? 12.605 17.659 -7.212 1.00 87.75 187 GLN A N 1
ATOM 1402 C CA . GLN A 1 187 ? 11.319 17.636 -7.897 1.00 87.75 187 GLN A CA 1
ATOM 1403 C C . GLN A 1 187 ? 11.508 17.317 -9.377 1.00 87.75 187 GLN A C 1
ATOM 1405 O O . GLN A 1 187 ? 12.372 17.887 -10.041 1.00 87.75 187 GLN A O 1
ATOM 1410 N N . MET A 1 188 ? 10.687 16.404 -9.876 1.00 92.56 188 MET A N 1
ATOM 1411 C CA . MET A 1 188 ? 10.577 16.060 -11.290 1.00 92.56 188 MET A CA 1
ATOM 1412 C C . MET A 1 188 ? 9.126 15.706 -11.602 1.00 92.56 188 MET A C 1
ATOM 1414 O O . MET A 1 188 ? 8.317 15.509 -10.690 1.00 92.56 188 MET A O 1
ATOM 1418 N N . THR A 1 189 ? 8.787 15.607 -12.880 1.00 94.94 189 THR A N 1
ATOM 1419 C CA . THR A 1 189 ? 7.472 15.110 -13.282 1.00 94.94 189 THR A CA 1
ATOM 1420 C C . THR A 1 189 ? 7.341 13.619 -12.989 1.00 94.94 189 THR A C 1
ATOM 1422 O O . THR A 1 189 ? 8.321 12.865 -12.943 1.00 94.94 189 THR A O 1
ATOM 1425 N N . GLY A 1 190 ? 6.106 13.153 -12.829 1.00 94.00 190 GLY A N 1
ATOM 1426 C CA . GLY A 1 190 ? 5.826 11.732 -12.675 1.00 94.00 190 GLY A CA 1
ATOM 1427 C C . GLY A 1 190 ? 6.308 10.886 -13.860 1.00 94.00 190 GLY A C 1
ATOM 1428 O O . GLY A 1 190 ? 6.824 9.783 -13.672 1.00 94.00 190 GLY A O 1
ATOM 1429 N N . ALA A 1 191 ? 6.224 11.418 -15.083 1.00 94.44 191 ALA A N 1
ATOM 1430 C CA . ALA A 1 191 ? 6.710 10.754 -16.294 1.00 94.44 191 ALA A CA 1
ATOM 1431 C C . ALA A 1 191 ? 8.245 10.593 -16.318 1.00 94.44 191 ALA A C 1
ATOM 1433 O O . ALA A 1 191 ? 8.758 9.530 -16.691 1.00 94.44 191 ALA A O 1
ATOM 1434 N N . GLU A 1 192 ? 8.986 11.613 -15.878 1.00 94.31 192 GLU A N 1
ATOM 1435 C CA . GLU A 1 192 ? 10.445 11.539 -15.717 1.00 94.31 192 GLU A CA 1
ATOM 1436 C C . GLU A 1 192 ? 10.823 10.527 -14.634 1.00 94.31 192 GLU A C 1
ATOM 1438 O O . GLU A 1 192 ? 11.689 9.677 -14.850 1.00 94.31 192 GLU A O 1
ATOM 1443 N N . CYS A 1 193 ? 10.123 10.546 -13.497 1.00 93.75 193 CYS A N 1
ATOM 1444 C CA . CYS A 1 193 ? 10.354 9.603 -12.408 1.00 93.75 193 CYS A CA 1
ATOM 1445 C C . CYS A 1 193 ? 10.100 8.150 -12.833 1.00 93.75 193 CYS A C 1
ATOM 1447 O O . CYS A 1 193 ? 10.947 7.284 -12.602 1.00 93.75 193 CYS A O 1
ATOM 1449 N N . LYS A 1 194 ? 8.994 7.883 -13.545 1.00 94.69 194 LYS A N 1
ATOM 1450 C CA . LYS A 1 194 ? 8.729 6.573 -14.166 1.00 94.69 194 LYS A CA 1
ATOM 1451 C C . LYS A 1 194 ? 9.897 6.146 -15.054 1.00 94.69 194 LYS A C 1
ATOM 1453 O O . LYS A 1 194 ? 10.357 5.012 -14.951 1.00 94.69 194 LYS A O 1
ATOM 1458 N N . SER A 1 195 ? 10.397 7.048 -15.897 1.00 93.75 195 SER A N 1
ATOM 1459 C CA . SER A 1 195 ? 11.525 6.763 -16.793 1.00 93.75 195 SER A CA 1
ATOM 1460 C C . SER A 1 195 ? 12.798 6.416 -16.014 1.00 93.75 195 SER A C 1
ATOM 1462 O O . SER A 1 195 ? 13.483 5.454 -16.354 1.00 93.75 195 SER A O 1
ATOM 1464 N N . HIS A 1 196 ? 13.093 7.128 -14.922 1.00 92.75 196 HIS A N 1
ATOM 1465 C CA . HIS A 1 196 ? 14.213 6.806 -14.033 1.00 92.75 196 HIS A CA 1
ATOM 1466 C C . HIS A 1 196 ? 14.088 5.421 -13.387 1.00 92.75 196 HIS A C 1
ATOM 1468 O O . HIS A 1 196 ? 15.065 4.669 -13.362 1.00 92.75 196 HIS A O 1
ATOM 1474 N N . ILE A 1 197 ? 12.897 5.067 -12.899 1.00 93.12 197 ILE A N 1
ATOM 1475 C CA . ILE A 1 1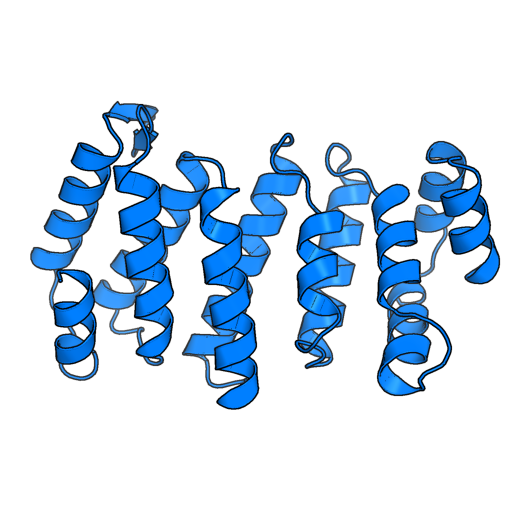97 ? 12.620 3.754 -12.299 1.00 93.12 197 ILE A CA 1
ATOM 1476 C C . ILE A 1 197 ? 12.810 2.641 -13.335 1.00 93.12 197 ILE A C 1
ATOM 1478 O O . ILE A 1 197 ? 13.520 1.670 -13.071 1.00 93.12 197 ILE A O 1
ATOM 1482 N N . LEU A 1 198 ? 12.256 2.808 -14.539 1.00 93.31 198 LEU A N 1
ATOM 1483 C CA . LEU A 1 198 ? 12.411 1.841 -15.627 1.00 93.31 198 LEU A CA 1
ATOM 1484 C C . LEU A 1 198 ? 13.871 1.697 -16.070 1.00 93.31 198 LEU A C 1
ATOM 1486 O O . LEU A 1 198 ? 14.342 0.581 -16.259 1.00 93.31 198 LEU A O 1
ATOM 1490 N N . ASN A 1 199 ? 14.623 2.794 -16.166 1.00 92.62 199 ASN A N 1
ATOM 1491 C CA . ASN A 1 199 ? 16.048 2.743 -16.502 1.00 92.62 199 ASN A CA 1
ATOM 1492 C C . ASN A 1 199 ? 16.866 2.007 -15.429 1.00 92.62 199 ASN A C 1
ATOM 1494 O O . ASN A 1 199 ? 17.757 1.223 -15.765 1.00 92.62 199 ASN A O 1
ATOM 1498 N N . SER A 1 200 ? 16.550 2.217 -14.146 1.00 91.44 200 SER A N 1
ATOM 1499 C CA . SER A 1 200 ? 17.147 1.473 -13.025 1.00 91.44 200 SER A CA 1
ATOM 1500 C C . SER A 1 200 ? 16.852 -0.027 -13.138 1.00 91.44 200 SER A C 1
ATOM 1502 O O . SER A 1 200 ? 17.756 -0.853 -12.994 1.00 91.44 200 SER A O 1
ATOM 1504 N N . LEU A 1 201 ? 15.610 -0.384 -13.478 1.00 90.81 201 LEU A N 1
ATOM 1505 C CA . LEU A 1 201 ? 15.197 -1.767 -13.697 1.00 90.81 201 LEU A CA 1
ATOM 1506 C C . LEU A 1 201 ? 15.926 -2.401 -14.892 1.00 90.81 201 LEU A C 1
ATOM 1508 O O . LEU A 1 201 ? 16.509 -3.469 -14.745 1.00 90.81 201 LEU A O 1
ATOM 1512 N N . CYS A 1 202 ? 15.970 -1.734 -16.048 1.00 89.88 202 CYS A N 1
ATOM 1513 C CA . CYS A 1 202 ? 16.646 -2.219 -17.260 1.00 89.88 202 CYS A CA 1
ATOM 1514 C C . CYS A 1 202 ? 18.168 -2.340 -17.110 1.00 89.88 202 CYS A C 1
ATOM 1516 O O . CYS A 1 202 ? 18.795 -3.138 -17.800 1.00 89.88 202 CYS A O 1
ATOM 1518 N N . SER A 1 203 ? 18.770 -1.557 -16.214 1.00 90.19 203 SER A N 1
ATOM 1519 C CA . SER A 1 203 ? 20.202 -1.650 -15.896 1.00 90.19 203 SER A CA 1
ATOM 1520 C C . SER A 1 203 ? 20.525 -2.805 -14.938 1.00 90.19 203 SER A C 1
ATOM 1522 O O . SER A 1 203 ? 21.694 -3.073 -14.661 1.00 90.19 203 SER A O 1
ATOM 1524 N N . SER A 1 204 ? 19.501 -3.477 -14.407 1.00 86.88 204 SER A N 1
ATOM 1525 C CA . SER A 1 204 ? 19.629 -4.577 -13.454 1.00 86.88 204 SER A CA 1
ATOM 1526 C C . SER A 1 204 ? 19.600 -5.932 -14.159 1.00 86.88 204 SER A C 1
ATOM 1528 O O . SER A 1 204 ? 19.042 -6.076 -15.244 1.00 86.88 204 SER A O 1
ATOM 1530 N N . ARG A 1 205 ? 20.182 -6.957 -13.529 1.00 85.12 205 ARG A N 1
ATOM 1531 C CA . ARG A 1 205 ? 20.018 -8.343 -13.991 1.00 85.12 205 ARG A CA 1
ATOM 1532 C C . ARG A 1 205 ? 18.639 -8.842 -13.581 1.00 85.12 205 ARG A C 1
ATOM 1534 O O . ARG A 1 205 ? 18.250 -8.647 -12.436 1.00 85.12 205 ARG A O 1
ATOM 1541 N N . TRP A 1 206 ? 17.916 -9.460 -14.509 1.00 87.44 206 TRP A N 1
ATOM 1542 C CA . TRP A 1 206 ? 16.599 -10.035 -14.233 1.00 87.44 206 TRP A CA 1
ATOM 1543 C C . TRP A 1 206 ? 16.735 -11.538 -14.057 1.00 87.44 206 TRP A C 1
ATOM 1545 O O . TRP A 1 206 ? 17.441 -12.194 -14.829 1.00 87.44 206 TRP A O 1
ATOM 1555 N N . ASP A 1 207 ? 16.052 -12.076 -13.053 1.00 84.31 207 ASP A N 1
ATOM 1556 C CA . ASP A 1 207 ? 15.966 -13.517 -12.893 1.00 84.31 207 ASP A CA 1
ATOM 1557 C C . ASP A 1 207 ? 15.132 -14.133 -14.028 1.00 84.31 207 ASP A C 1
ATOM 1559 O O . ASP A 1 207 ? 14.122 -13.580 -14.477 1.00 84.31 207 ASP A O 1
ATOM 1563 N N . SER A 1 208 ? 15.561 -15.300 -14.509 1.00 84.44 208 SER A N 1
ATOM 1564 C CA . SER A 1 208 ? 14.889 -15.994 -15.612 1.00 84.44 208 SER A CA 1
ATOM 1565 C C . SER A 1 208 ? 13.437 -16.381 -15.300 1.00 84.44 208 SER A C 1
ATOM 1567 O O . SER A 1 208 ? 12.626 -16.471 -16.221 1.00 84.44 208 SER A O 1
ATOM 1569 N N . SER A 1 209 ? 13.090 -16.563 -14.022 1.00 81.50 209 SER A N 1
ATOM 1570 C CA . SER A 1 209 ? 11.747 -16.943 -13.570 1.00 81.50 209 SER A CA 1
ATOM 1571 C C . SER A 1 209 ? 10.704 -15.834 -13.751 1.00 81.50 209 SER A C 1
ATOM 1573 O O . SER A 1 209 ? 9.538 -16.131 -14.019 1.00 81.50 209 SER A O 1
ATOM 1575 N N . CYS A 1 210 ? 11.105 -14.560 -13.676 1.00 81.50 210 CYS A N 1
ATOM 1576 C CA . CYS A 1 210 ? 10.194 -13.414 -13.744 1.00 81.50 210 CYS A CA 1
ATOM 1577 C C . CYS A 1 210 ? 10.303 -12.606 -15.051 1.00 81.50 210 CYS A C 1
ATOM 1579 O O . CYS A 1 210 ? 9.439 -11.771 -15.319 1.00 81.50 210 CYS A O 1
ATOM 1581 N N . VAL A 1 211 ? 11.291 -12.892 -15.912 1.00 85.06 211 VAL A N 1
ATOM 1582 C CA . VAL A 1 211 ? 11.616 -12.110 -17.125 1.00 85.06 211 VAL A CA 1
ATOM 1583 C C . VAL A 1 211 ? 10.429 -11.909 -18.086 1.00 85.06 211 VAL A C 1
ATOM 1585 O O . VAL A 1 211 ? 10.244 -10.815 -18.616 1.00 85.06 211 VAL A O 1
ATOM 1588 N N . ILE A 1 212 ? 9.597 -12.939 -18.293 1.00 83.88 212 ILE A N 1
ATOM 1589 C CA . ILE A 1 212 ? 8.447 -12.881 -19.217 1.00 83.88 212 ILE A CA 1
ATOM 1590 C C . ILE A 1 212 ? 7.378 -11.924 -18.682 1.00 83.88 212 ILE A C 1
ATOM 1592 O O . ILE A 1 212 ? 6.825 -11.125 -19.434 1.00 83.88 212 ILE A O 1
ATOM 1596 N N . HIS A 1 213 ? 7.105 -11.990 -17.380 1.00 81.38 213 HIS A N 1
ATOM 1597 C CA . HIS A 1 213 ? 6.103 -11.145 -16.737 1.00 81.38 213 HIS A CA 1
ATOM 1598 C C . HIS A 1 213 ? 6.620 -9.714 -16.560 1.00 81.38 213 HIS A C 1
ATOM 1600 O O . HIS A 1 213 ? 5.875 -8.766 -16.783 1.00 81.38 213 HIS A O 1
ATOM 1606 N N . LEU A 1 214 ? 7.917 -9.538 -16.284 1.00 84.62 214 LEU A N 1
ATOM 1607 C CA . LEU A 1 214 ? 8.559 -8.223 -16.282 1.00 84.62 214 LEU A CA 1
ATOM 1608 C C . LEU A 1 214 ? 8.458 -7.532 -17.640 1.00 84.62 214 LEU A C 1
ATOM 1610 O O . LEU A 1 214 ? 8.193 -6.338 -17.687 1.00 84.62 214 LEU A O 1
ATOM 1614 N N . ALA A 1 215 ? 8.602 -8.263 -18.748 1.00 83.69 215 ALA A N 1
ATOM 1615 C CA . ALA A 1 215 ? 8.431 -7.684 -20.079 1.00 83.69 215 ALA A CA 1
ATOM 1616 C C . ALA A 1 215 ? 7.013 -7.119 -20.301 1.00 83.69 215 ALA A C 1
ATOM 1618 O O . ALA A 1 215 ? 6.858 -6.139 -21.028 1.00 83.69 215 ALA A O 1
ATOM 1619 N N . ALA A 1 216 ? 5.989 -7.691 -19.657 1.00 81.19 216 ALA A N 1
ATOM 1620 C CA . ALA A 1 216 ? 4.619 -7.188 -19.738 1.00 81.19 216 ALA A CA 1
ATOM 1621 C C . ALA A 1 216 ? 4.431 -5.835 -19.028 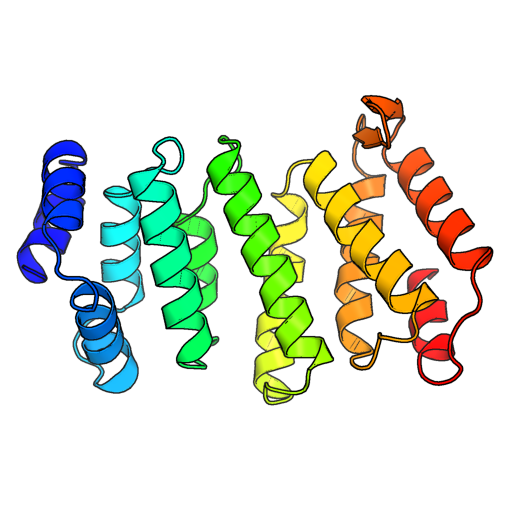1.00 81.19 216 ALA A C 1
ATOM 1623 O O . ALA A 1 216 ? 3.585 -5.060 -19.455 1.00 81.19 216 ALA A O 1
ATOM 1624 N N . VAL A 1 217 ? 5.259 -5.510 -18.026 1.00 83.25 217 VAL A N 1
ATOM 1625 C CA . VAL A 1 217 ? 5.232 -4.216 -17.308 1.00 83.25 217 VAL A CA 1
ATOM 1626 C C . VAL A 1 217 ? 5.570 -3.032 -18.227 1.00 83.25 217 VAL A C 1
ATOM 1628 O O . VAL A 1 217 ? 5.169 -1.897 -17.972 1.00 83.25 217 VAL A O 1
ATOM 1631 N N . PHE A 1 218 ? 6.318 -3.281 -19.305 1.00 78.69 218 PHE A N 1
ATOM 1632 C CA . PHE A 1 218 ? 6.712 -2.259 -20.281 1.00 78.69 218 PHE A CA 1
ATOM 1633 C C . PHE A 1 218 ? 5.672 -2.024 -21.381 1.00 78.69 218 PHE A C 1
ATOM 1635 O O . PHE A 1 218 ? 5.890 -1.163 -22.236 1.00 78.69 218 PHE A O 1
ATOM 1642 N N . ARG A 1 219 ? 4.591 -2.808 -21.398 1.00 66.62 219 ARG A N 1
ATOM 1643 C CA . ARG A 1 219 ? 3.541 -2.738 -22.412 1.00 66.62 219 ARG A CA 1
ATOM 1644 C C . ARG A 1 219 ? 2.456 -1.744 -22.021 1.00 66.62 219 ARG A C 1
ATOM 1646 O O . ARG A 1 219 ? 1.978 -1.056 -22.948 1.00 66.62 219 ARG A O 1
#

Radius of gyration: 19.13 Å; Cα contacts (8 Å, |Δi|>4): 238; chains: 1; bounding box: 44×37×51 Å

Sequence (219 aa):
MDKKILALSEEGDVDSLAKLLKTLGPNQLEEFINVRVLRGKGNPTTFLRAVFHGSPCDTADGTALRVGVFKHVLDLELLGDYFIPLVIAGAPCETSDGTALRVGVFKHVLELLEGGEVSSKMGSELLGFLLMEVDFLPPSSVVELAQLFVDAVKNGNVTNTKSLDLFSKLLSSLASRETVAYGNGNQMTGAECKSHILNSLCSSRWDSSCVIHLAAVFR

InterPro domains:
  IPR026171 Fanconi anemia group I protein [PTHR21818] (2-219)
  IPR029305 FANCI solenoid 1 cap [PF14674] (1-54)
  IPR029308 FANCI solenoid 1 domain [PF14675] (102-219)

Nearest PDB structures (foldseek):
  6vad-assembly1_A  TM=7.492E-01  e=1.505E-06  Homo sapiens
  3s4w-assembly1_A  TM=6.966E-01  e=1.613E-05  Mus musculus
  3s4z-assembly1_A  TM=6.985E-01  e=3.092E-05  Mus musculus
  3s51-assembly1_A  TM=6.984E-01  e=3.724E-05  Mus musculus
  3s51-assembly2_B  TM=9.140E-01  e=2.446E-03  Mus musculus